Protein AF-A0A7C7KWJ0-F1 (afdb_monomer)

Foldseek 3Di:
DPLPDDPDPDPVVVVVVVVVVVVVVVVVVVVLVPDDLVVNVVVVLVVLLVLVVLVVCQVPQFDPDPPCRPDDGPSVSCCVVSVVVVVVVVVVVVVVVVVVLLVVLVVCCVVVPPPNVVSVVVVVLVVQLVVLVVCCVPPQCVVHDDDPPPDGGPSVVSNCCSVVVPVVVVVVVVVVVVVVVVVVVLCVVLVPPDPVSVVVVVLVVLLVLLVDVNLQVVQVVPDCPDPCVCVRSVNVNVCCCVPVVVVVVVVVVVVVVVVVVVVVVCVSSVVPPPPVSVPPD

Solvent-accessible surface area (backbone atoms only — not comparable to full-atom values): 15762 Å² total; per-residue (Å²): 131,80,69,93,77,60,86,69,87,49,65,68,58,53,53,49,53,50,52,50,52,50,51,52,49,52,53,52,51,53,54,49,67,74,40,56,72,69,57,39,48,52,52,52,47,50,50,47,36,57,62,60,47,49,60,58,47,48,70,72,45,73,43,94,50,87,90,44,83,87,75,64,35,82,53,54,84,51,47,59,66,53,49,52,52,48,51,53,53,48,55,53,49,53,51,52,52,52,51,51,51,49,51,55,33,50,50,28,47,78,66,64,38,93,67,24,67,59,35,50,52,50,53,51,54,49,52,52,51,50,52,36,50,51,37,33,72,79,43,32,53,61,100,34,71,88,55,59,93,95,52,76,33,63,29,51,49,51,39,46,44,51,46,56,62,41,52,47,45,52,51,49,50,54,53,49,51,51,50,51,51,50,50,53,52,47,50,68,73,43,56,79,80,48,71,69,41,47,54,52,51,51,53,50,51,40,38,56,34,32,77,34,74,67,32,48,62,74,34,57,88,55,53,88,86,43,94,65,35,66,73,26,37,44,50,41,21,48,49,45,47,64,64,61,42,41,59,53,51,52,50,51,50,49,50,51,51,53,50,50,49,52,52,49,50,34,56,46,70,54,68,62,75,63,77,72,81,76,71,82,122

Sequence (281 aa):
MGSLFAPVESVTLNLTLMGIAVLVSIILLSIVHNMPPRGRMGIIVAATFIAGLYYPLEFFIPDKTILTPFRDRFLSPWRNPIGDAFAVMAAFTIGLGIMNLCFVHARNIARRREGWGNSIAFFISMALMFVVGIVNHYAPNLFSGEPPEGRMALFPVAFKVLFEGTYTALNATVFSLLAFFITSAAYRAFRVRTLEASLMMMAALIVMLGQVPVGMWLTHWIPGNSFWQFLRVEVLSEWLLANVNMPAQRGILFGVWVGALAMALRIWLSLERSGYFGRQF

Radius of gyration: 28.48 Å; Cα contacts (8 Å, |Δi|>4): 141; chains: 1; bounding box: 62×61×73 Å

pLDDT: mean 85.53, std 11.95, range [39.81, 97.19]

Mean predicted aligned error: 10.36 Å

Secondary structure (DSSP, 8-state):
---TTPPP--HHHHHHHHHHHHHHHHHHHHHHHHS-HHHHHHHHHHHHHHHHHHHHHHHH---S-TT-TTT--TTGGGHHHHHHHHHHHHHHHHHHHHHHHHHHHHHHHHTT-TTHHHHHHHHHHHHHHHHHHHHHHH-TTSSS-SPPTT---HHHHHHHIIIIIIIIHHHHHHHHHHHHHHHHHHHHHS-S-SHHHHHHHHHHHHHHHHTSHHHHHHHTTS-TTSGGGGGSHHHHHHHIIIIIIHHHHHHHHHHHHHHHHHHHHHHHTT-S--TTTTS--

Structure (mmCIF, N/CA/C/O backbone):
data_AF-A0A7C7KWJ0-F1
#
_entry.id   AF-A0A7C7KWJ0-F1
#
loop_
_atom_site.group_PDB
_atom_site.id
_atom_site.type_symbol
_atom_site.label_atom_id
_atom_site.label_alt_id
_atom_site.label_comp_id
_atom_site.label_asym_id
_atom_site.label_entity_id
_atom_site.label_seq_id
_atom_site.pdbx_PDB_ins_code
_atom_site.Cartn_x
_atom_site.Cartn_y
_atom_site.Cartn_z
_atom_site.occupancy
_atom_site.B_iso_or_equiv
_atom_site.auth_seq_id
_atom_site.auth_comp_id
_atom_site.auth_asym_id
_atom_site.auth_atom_id
_atom_site.pdbx_PDB_model_num
ATOM 1 N N . MET A 1 1 ? 23.056 0.502 30.383 1.00 45.06 1 MET A N 1
ATOM 2 C CA . MET A 1 1 ? 21.623 0.473 30.747 1.00 45.06 1 MET A CA 1
ATOM 3 C C . MET A 1 1 ? 21.058 -0.831 30.221 1.00 45.06 1 MET A C 1
ATOM 5 O O . MET A 1 1 ? 21.148 -1.051 29.022 1.00 45.06 1 MET A O 1
ATOM 9 N N . GLY A 1 2 ? 20.609 -1.731 31.101 1.00 48.28 2 GLY A N 1
ATOM 10 C CA . GLY A 1 2 ? 20.008 -2.999 30.675 1.00 48.28 2 GLY A CA 1
ATOM 11 C C . GLY A 1 2 ? 18.779 -2.733 29.809 1.00 48.28 2 GLY A C 1
ATOM 12 O O . GLY A 1 2 ? 18.038 -1.787 30.077 1.00 48.28 2 GLY A O 1
ATOM 13 N N . SER A 1 3 ? 18.589 -3.517 28.749 1.00 52.72 3 SER A N 1
ATOM 14 C CA . SER A 1 3 ? 17.389 -3.433 27.922 1.00 52.72 3 SER A CA 1
ATOM 15 C C . SER A 1 3 ? 16.172 -3.703 28.806 1.00 52.72 3 SER A C 1
ATOM 17 O O . SER A 1 3 ? 15.966 -4.834 29.241 1.00 52.72 3 SER A O 1
ATOM 19 N N . LEU A 1 4 ? 15.367 -2.670 29.064 1.00 55.09 4 LEU A N 1
ATOM 20 C CA . LEU A 1 4 ? 14.117 -2.737 29.838 1.00 55.09 4 LEU A CA 1
ATOM 21 C C . LEU A 1 4 ? 13.107 -3.770 29.289 1.00 55.09 4 LEU A C 1
ATOM 23 O O . LEU A 1 4 ? 12.155 -4.108 29.980 1.00 55.09 4 LEU A O 1
ATOM 27 N N . PHE A 1 5 ? 13.348 -4.297 28.083 1.00 58.28 5 PHE A N 1
ATOM 28 C CA . PHE A 1 5 ? 12.547 -5.314 27.398 1.00 58.28 5 PHE A CA 1
ATOM 29 C C . PHE A 1 5 ? 13.407 -6.477 26.879 1.00 58.28 5 PHE A C 1
ATOM 31 O O . PHE A 1 5 ? 13.272 -6.891 25.729 1.00 58.28 5 PHE A O 1
ATOM 38 N N . ALA A 1 6 ? 14.342 -6.985 27.686 1.00 61.78 6 ALA A N 1
ATOM 39 C CA . ALA A 1 6 ? 14.932 -8.287 27.374 1.00 61.78 6 ALA A CA 1
ATOM 40 C C . ALA A 1 6 ? 13.823 -9.359 27.431 1.00 61.78 6 ALA A C 1
ATOM 42 O O . ALA A 1 6 ? 13.031 -9.330 28.379 1.00 61.78 6 ALA A O 1
ATOM 43 N N . PRO A 1 7 ? 13.741 -10.288 26.458 1.00 61.56 7 PRO A N 1
ATOM 44 C CA . PRO A 1 7 ? 12.810 -11.405 26.542 1.00 61.56 7 PRO A CA 1
ATOM 45 C C . PRO A 1 7 ? 13.105 -12.181 27.824 1.00 61.56 7 PRO A C 1
ATOM 47 O O . PRO A 1 7 ? 14.210 -12.683 28.022 1.00 61.56 7 PRO A O 1
ATOM 50 N N . VAL A 1 8 ? 12.132 -12.221 28.730 1.00 68.12 8 VAL A N 1
ATOM 51 C CA . VAL A 1 8 ? 12.301 -12.908 30.006 1.00 68.12 8 VAL A CA 1
ATOM 52 C C . VAL A 1 8 ? 12.105 -14.398 29.756 1.00 68.12 8 VAL A C 1
ATOM 54 O O . VAL A 1 8 ? 11.041 -14.817 29.305 1.00 68.12 8 VAL A O 1
ATOM 57 N N . GLU A 1 9 ? 13.118 -15.211 30.050 1.00 74.94 9 GLU A N 1
ATOM 58 C CA . GLU A 1 9 ? 13.073 -16.663 29.815 1.00 74.94 9 GLU A CA 1
ATOM 59 C C . GLU A 1 9 ? 12.069 -17.395 30.725 1.00 74.94 9 GLU A C 1
ATOM 61 O O . GLU A 1 9 ? 11.631 -18.505 30.425 1.00 74.94 9 GLU A O 1
ATOM 66 N N . SER A 1 10 ? 11.644 -16.777 31.832 1.00 83.25 10 SER A N 1
ATOM 67 C CA . SER A 1 10 ? 10.671 -17.377 32.743 1.00 83.25 10 SER A CA 1
ATOM 68 C C . SER A 1 10 ? 9.244 -17.290 32.188 1.00 83.25 10 SER A C 1
ATOM 70 O O . SER A 1 10 ? 8.627 -16.221 32.175 1.00 83.25 10 SER A O 1
ATOM 72 N N . VAL A 1 11 ? 8.686 -18.446 31.817 1.00 83.75 11 VAL A N 1
ATOM 73 C CA . VAL A 1 11 ? 7.297 -18.605 31.340 1.00 83.75 11 VAL A CA 1
ATOM 74 C C . VAL A 1 11 ? 6.279 -18.013 32.320 1.00 83.75 11 VAL A C 1
ATOM 76 O O . VAL A 1 11 ? 5.321 -17.365 31.903 1.00 83.75 11 VAL A O 1
ATOM 79 N N . THR A 1 12 ? 6.500 -18.180 33.626 1.00 85.69 12 THR 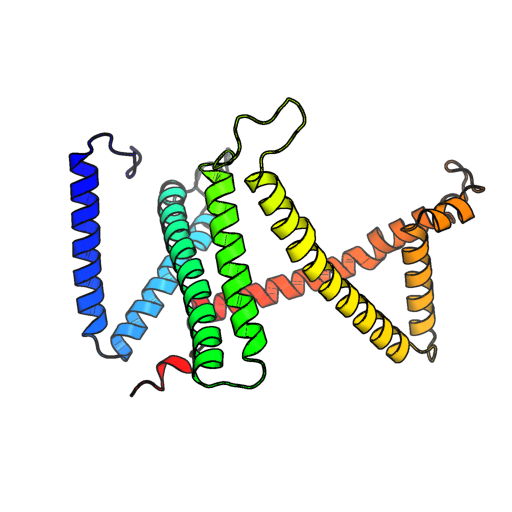A N 1
ATOM 80 C CA . THR A 1 12 ? 5.613 -17.656 34.674 1.00 85.69 12 THR A CA 1
ATOM 81 C C . THR A 1 12 ? 5.541 -16.133 34.664 1.00 85.69 12 THR A C 1
ATOM 83 O O . THR A 1 12 ? 4.443 -15.592 34.752 1.00 85.69 12 THR A O 1
ATOM 86 N N . LEU A 1 13 ? 6.672 -15.437 34.495 1.00 83.12 13 LEU A N 1
ATOM 87 C CA . LEU A 1 13 ? 6.685 -13.975 34.421 1.00 83.12 13 LEU A CA 1
ATOM 88 C C . LEU A 1 13 ? 6.024 -13.461 33.137 1.00 83.12 13 LEU A C 1
ATOM 90 O O . LEU A 1 13 ? 5.292 -12.481 33.180 1.00 83.12 13 LEU A O 1
ATOM 94 N N . ASN A 1 14 ? 6.217 -14.135 32.001 1.00 82.81 14 ASN A N 1
ATOM 95 C CA . ASN A 1 14 ? 5.539 -13.740 30.762 1.00 82.81 14 ASN A CA 1
ATOM 96 C C . ASN A 1 14 ? 4.018 -13.897 30.873 1.00 82.81 14 ASN A C 1
ATOM 98 O O . ASN A 1 14 ? 3.276 -13.001 30.473 1.00 82.81 14 ASN A O 1
ATOM 102 N N . LEU A 1 15 ? 3.543 -15.000 31.464 1.00 85.12 15 LEU A N 1
ATOM 103 C CA . LEU A 1 15 ? 2.113 -15.221 31.683 1.00 85.12 15 LEU A CA 1
ATOM 104 C C . LEU A 1 15 ? 1.515 -14.208 32.667 1.00 85.12 15 LEU A C 1
ATOM 106 O O . LEU A 1 15 ? 0.411 -13.717 32.429 1.00 85.12 15 LEU A O 1
ATOM 110 N N . THR A 1 16 ? 2.225 -13.850 33.742 1.00 87.56 16 THR A N 1
ATOM 111 C CA . THR A 1 16 ? 1.737 -12.829 34.682 1.00 87.56 16 THR A CA 1
ATOM 112 C C . THR A 1 16 ? 1.728 -11.440 34.053 1.00 87.56 16 THR A C 1
ATOM 114 O O . THR A 1 16 ? 0.730 -10.737 34.187 1.00 87.56 16 THR A O 1
ATOM 117 N N . LEU A 1 17 ? 2.769 -11.058 33.307 1.00 85.44 17 LEU A N 1
ATOM 118 C CA . LEU A 1 17 ? 2.813 -9.789 32.572 1.00 85.44 17 LEU A CA 1
ATOM 119 C C . LEU A 1 17 ? 1.694 -9.698 31.529 1.00 85.44 17 LEU A C 1
ATOM 121 O O . LEU A 1 17 ? 1.030 -8.667 31.433 1.00 85.44 17 LEU A O 1
ATOM 125 N N . MET A 1 18 ? 1.427 -10.784 30.799 1.00 83.69 18 MET A N 1
ATOM 126 C CA . MET A 1 18 ? 0.316 -10.860 29.851 1.00 83.69 18 MET A CA 1
ATOM 127 C C . MET A 1 18 ? -1.040 -10.733 30.561 1.00 83.69 18 MET A C 1
ATOM 129 O O . MET A 1 18 ? -1.890 -9.958 30.124 1.00 83.69 18 MET A O 1
ATOM 133 N N . GLY A 1 19 ? -1.235 -11.429 31.685 1.00 88.88 19 GLY A N 1
ATOM 134 C CA . GLY A 1 19 ? -2.451 -11.322 32.496 1.00 88.88 19 GLY A CA 1
ATOM 135 C C . GLY A 1 19 ? -2.682 -9.906 33.034 1.00 88.88 19 GLY A C 1
ATOM 136 O O . GLY A 1 19 ? -3.788 -9.375 32.928 1.00 88.88 19 GLY A O 1
ATOM 137 N N . ILE A 1 20 ? -1.628 -9.258 33.539 1.00 90.00 20 ILE A N 1
ATOM 138 C CA . ILE A 1 20 ? -1.669 -7.862 33.993 1.00 90.00 20 ILE A CA 1
ATOM 139 C C . ILE A 1 20 ? -2.010 -6.933 32.825 1.00 90.00 20 ILE A C 1
ATOM 141 O O . ILE A 1 20 ? -2.887 -6.086 32.968 1.00 90.00 20 ILE A O 1
ATOM 145 N N . ALA A 1 21 ? -1.379 -7.102 31.660 1.00 85.06 21 ALA A N 1
ATOM 146 C CA . ALA A 1 21 ? -1.647 -6.274 30.485 1.00 85.06 21 ALA A CA 1
ATOM 147 C C . ALA A 1 21 ? -3.109 -6.378 30.021 1.00 85.06 21 ALA A C 1
ATOM 149 O O . ALA A 1 21 ? -3.728 -5.360 29.698 1.00 85.06 21 ALA A O 1
ATOM 150 N N . VAL A 1 22 ? -3.692 -7.581 30.037 1.00 89.00 22 VAL A N 1
ATOM 151 C CA . VAL A 1 22 ? -5.111 -7.796 29.712 1.00 89.00 22 VAL A CA 1
ATOM 152 C C . VAL A 1 22 ? -6.018 -7.126 30.743 1.00 89.00 22 VAL A C 1
ATOM 154 O O . VAL A 1 22 ? -6.937 -6.406 30.359 1.00 89.00 22 VAL A O 1
ATOM 157 N N . LEU A 1 23 ? -5.745 -7.294 32.040 1.00 92.88 23 LEU A N 1
ATOM 158 C CA . LEU A 1 23 ? -6.522 -6.649 33.103 1.00 92.88 23 LEU A CA 1
ATOM 159 C C . LEU A 1 23 ? -6.473 -5.123 33.000 1.00 92.88 23 LEU A C 1
ATOM 161 O O . LEU A 1 23 ? -7.517 -4.473 33.023 1.00 92.88 23 LEU A O 1
ATOM 165 N N . VAL A 1 24 ? -5.278 -4.554 32.821 1.00 92.00 24 VAL A N 1
ATOM 166 C CA . VAL A 1 24 ? -5.091 -3.112 32.612 1.00 92.00 24 VAL A CA 1
ATOM 167 C C . VAL A 1 24 ? -5.868 -2.653 31.382 1.00 92.00 24 VAL A C 1
ATOM 169 O O . VAL A 1 24 ? -6.574 -1.652 31.457 1.00 92.00 24 VAL A O 1
ATOM 172 N N . SER A 1 25 ? -5.813 -3.405 30.280 1.00 86.56 25 SER A N 1
ATOM 173 C CA . SER A 1 25 ? -6.550 -3.077 29.055 1.00 86.56 25 SER A CA 1
ATOM 174 C C . SER A 1 25 ? -8.065 -3.086 29.270 1.00 86.56 25 SER A C 1
ATOM 176 O O . SER A 1 25 ? -8.740 -2.158 28.834 1.00 86.56 25 SER A O 1
ATOM 178 N N . ILE A 1 26 ? -8.612 -4.079 29.979 1.00 90.62 26 ILE A N 1
ATOM 179 C CA . ILE A 1 26 ? -10.048 -4.160 30.295 1.00 90.62 26 ILE A CA 1
ATOM 180 C C . ILE A 1 26 ? -10.477 -2.982 31.172 1.00 90.62 26 ILE A C 1
ATOM 182 O O . ILE A 1 26 ? -11.489 -2.344 30.886 1.00 90.62 26 ILE A O 1
ATOM 186 N N . ILE A 1 27 ? -9.702 -2.664 32.212 1.00 92.38 27 ILE A N 1
ATOM 187 C CA . ILE A 1 27 ? -9.988 -1.538 33.109 1.00 92.38 27 ILE A CA 1
ATOM 188 C C . ILE A 1 27 ? -9.967 -0.225 32.324 1.00 92.38 27 ILE A C 1
ATOM 190 O O . ILE A 1 27 ? -10.906 0.564 32.413 1.00 92.38 27 ILE A O 1
ATOM 194 N N . LEU A 1 28 ? -8.934 -0.009 31.509 1.00 87.88 28 LEU A N 1
ATOM 195 C CA . LEU A 1 28 ? -8.773 1.204 30.712 1.00 87.88 28 LEU A CA 1
ATOM 196 C C . LEU A 1 28 ? -9.917 1.343 29.695 1.00 87.88 28 LEU A C 1
ATOM 198 O O . LEU A 1 28 ? -10.532 2.405 29.608 1.00 87.88 28 LEU A O 1
ATOM 202 N N . LEU A 1 29 ? -10.282 0.262 28.998 1.00 87.44 29 LEU A N 1
ATOM 203 C CA . LEU A 1 29 ? -11.428 0.246 28.085 1.00 87.44 29 LEU A CA 1
ATOM 204 C C . LEU A 1 29 ? -12.753 0.497 28.808 1.00 87.44 29 LEU A C 1
ATOM 206 O O . LEU A 1 29 ? -13.576 1.255 28.300 1.00 87.44 29 LEU A O 1
ATOM 210 N N . SER A 1 30 ? -12.959 -0.078 29.994 1.00 89.75 30 SER A N 1
ATOM 211 C CA . SER A 1 30 ? -14.163 0.160 30.794 1.00 89.75 30 SER A CA 1
ATOM 212 C C . SER A 1 30 ? -14.268 1.621 31.230 1.00 89.75 30 SER A C 1
ATOM 214 O O . SER A 1 30 ? -15.347 2.207 31.158 1.00 89.75 30 SER A O 1
ATOM 216 N N . ILE A 1 31 ? -13.154 2.226 31.650 1.00 89.19 31 ILE A N 1
ATOM 217 C CA . ILE A 1 31 ? -13.092 3.644 32.013 1.00 89.19 31 ILE A CA 1
ATOM 218 C C . ILE A 1 31 ? -13.435 4.507 30.794 1.00 89.19 31 ILE A C 1
ATOM 220 O O . ILE A 1 31 ? -14.308 5.368 30.875 1.00 89.19 31 ILE A O 1
ATOM 224 N N . VAL A 1 32 ? -12.801 4.245 29.649 1.00 86.50 32 VAL A N 1
ATOM 225 C CA . VAL A 1 32 ? -13.011 5.010 28.410 1.00 86.50 32 VAL A CA 1
ATOM 226 C C . VAL A 1 32 ? -14.430 4.834 27.856 1.00 86.50 32 VAL A C 1
ATOM 228 O O . VAL A 1 32 ? -14.986 5.779 27.294 1.00 86.50 32 VAL A O 1
ATOM 231 N N . HIS A 1 33 ? -15.038 3.656 28.014 1.00 87.19 33 HIS A N 1
ATOM 232 C CA . HIS A 1 33 ? -16.412 3.392 27.582 1.00 87.19 33 HIS A CA 1
ATOM 233 C C . HIS A 1 33 ? -17.442 4.158 28.419 1.00 87.19 33 HIS A C 1
ATOM 235 O O . HIS A 1 33 ? -18.409 4.676 27.867 1.00 87.19 33 HIS A O 1
ATOM 241 N N . ASN A 1 34 ? -17.200 4.284 29.726 1.00 90.44 34 ASN A N 1
ATOM 242 C CA . ASN A 1 34 ? -18.088 4.991 30.650 1.00 90.44 34 ASN A CA 1
ATOM 243 C C . ASN A 1 34 ? -17.931 6.523 30.603 1.00 90.44 34 ASN A C 1
ATOM 245 O O . ASN A 1 34 ? -18.698 7.246 31.239 1.00 90.44 34 ASN A O 1
ATOM 249 N N . MET A 1 35 ? -16.946 7.045 29.868 1.00 89.31 35 MET A N 1
ATOM 250 C CA . MET A 1 35 ? -16.716 8.484 29.752 1.00 89.31 35 MET A CA 1
ATOM 251 C C . MET A 1 35 ? -17.700 9.170 28.797 1.00 89.31 35 MET A C 1
ATOM 253 O O . MET A 1 35 ? -18.073 8.611 27.762 1.00 89.31 35 MET A O 1
ATOM 257 N N . PRO A 1 36 ? -18.054 10.444 29.065 1.00 89.12 36 PRO A N 1
ATOM 258 C CA . PRO A 1 36 ? -18.844 11.231 28.131 1.00 89.12 36 PRO A CA 1
ATOM 259 C C . PRO A 1 36 ? -18.100 11.390 26.789 1.00 89.12 36 PRO A C 1
ATOM 261 O O . PRO A 1 36 ? -16.865 11.472 26.775 1.00 89.12 36 PRO A O 1
ATOM 264 N N . PRO A 1 37 ? -18.816 11.521 25.653 1.00 81.94 37 PRO A N 1
ATOM 265 C CA . PRO A 1 37 ? -18.216 11.533 24.313 1.00 81.94 37 PRO A CA 1
ATOM 266 C C . PRO A 1 37 ? -17.076 12.545 24.132 1.00 81.94 37 PRO A C 1
ATOM 268 O O . PRO A 1 37 ? -16.085 12.252 23.465 1.00 81.94 37 PRO A O 1
ATOM 271 N N . ARG A 1 38 ? -17.186 13.719 24.771 1.00 83.25 38 ARG A N 1
ATOM 272 C CA . ARG A 1 38 ? -16.151 14.767 24.751 1.00 83.25 38 ARG A CA 1
ATOM 273 C C . ARG A 1 38 ? -14.862 14.336 25.459 1.00 83.25 38 ARG A C 1
ATOM 275 O O . ARG A 1 38 ? -13.779 14.611 24.955 1.00 83.25 38 ARG A O 1
ATOM 282 N N . GLY A 1 39 ? -14.978 13.643 26.594 1.00 85.38 39 GLY A N 1
ATOM 283 C CA . GLY A 1 39 ? -13.831 13.145 27.360 1.00 85.38 39 GLY A CA 1
ATOM 284 C C . GLY A 1 39 ? -13.098 12.032 26.618 1.00 85.38 39 GLY A C 1
ATOM 285 O O . GLY A 1 39 ? -11.884 12.105 26.437 1.00 85.38 39 GLY A O 1
ATOM 286 N N . ARG A 1 40 ? -13.850 11.064 26.076 1.00 84.06 40 ARG A N 1
ATOM 287 C CA . ARG A 1 40 ? -13.295 9.999 25.228 1.00 84.06 40 ARG A CA 1
ATOM 288 C C . ARG A 1 40 ? -12.535 10.566 24.029 1.00 84.06 40 ARG A C 1
ATOM 290 O O . ARG A 1 40 ? -11.439 10.106 23.728 1.00 84.06 40 ARG A O 1
ATOM 297 N N . MET A 1 41 ? -13.097 11.576 23.365 1.00 81.38 41 MET A N 1
ATOM 298 C CA . MET A 1 41 ? -12.440 12.240 22.240 1.00 81.38 41 MET A CA 1
ATOM 299 C C . MET A 1 41 ? -11.124 12.903 22.662 1.00 81.38 41 MET A C 1
ATOM 301 O O . MET A 1 41 ? -10.119 12.706 21.990 1.00 81.38 41 MET A O 1
ATOM 305 N N . GLY A 1 42 ? -11.102 13.628 23.784 1.00 86.25 42 GLY A N 1
ATOM 306 C CA . GLY A 1 42 ? -9.877 14.251 24.293 1.00 86.25 42 GLY A CA 1
ATOM 307 C C . GLY A 1 42 ? -8.758 13.238 24.551 1.00 86.25 42 GLY A C 1
ATOM 308 O O . GLY A 1 42 ? -7.619 13.473 24.155 1.00 86.25 42 GLY A O 1
ATOM 309 N N . ILE A 1 43 ? -9.093 12.084 25.137 1.00 87.12 43 ILE A N 1
ATOM 310 C CA . ILE A 1 43 ? -8.128 11.001 25.382 1.00 87.12 43 ILE A CA 1
ATOM 311 C C . ILE A 1 43 ? -7.601 10.423 24.072 1.00 87.12 43 ILE A C 1
ATOM 313 O O . ILE A 1 43 ? -6.393 10.252 23.941 1.00 87.12 43 ILE A O 1
ATOM 317 N N . ILE A 1 44 ? -8.477 10.150 23.099 1.00 85.31 44 ILE A N 1
ATOM 318 C CA . ILE A 1 44 ? -8.060 9.616 21.795 1.00 85.31 44 ILE A CA 1
ATOM 319 C C . ILE A 1 44 ? -7.098 10.591 21.116 1.00 85.31 44 ILE A C 1
ATOM 321 O O . ILE A 1 44 ? -6.020 10.173 20.711 1.00 85.31 44 ILE A O 1
ATOM 325 N N . VAL A 1 45 ? -7.447 11.880 21.056 1.00 87.31 45 VAL A N 1
ATOM 326 C CA . VAL A 1 45 ? -6.610 12.912 20.424 1.00 87.31 45 VAL A CA 1
ATOM 327 C C . VAL A 1 45 ? -5.259 13.041 21.123 1.00 87.31 45 VAL A C 1
ATOM 329 O O . VAL A 1 45 ? -4.226 13.081 20.458 1.00 87.31 45 VAL A O 1
ATOM 332 N N . ALA A 1 46 ? -5.245 13.072 22.458 1.00 88.94 46 ALA A N 1
ATOM 333 C CA . ALA A 1 46 ? -4.005 13.144 23.222 1.00 88.94 46 ALA A CA 1
ATOM 334 C C . ALA A 1 46 ? -3.131 11.901 22.994 1.00 88.94 46 ALA A C 1
ATOM 336 O O . ALA A 1 46 ? -1.934 12.031 22.743 1.00 88.94 46 ALA A O 1
ATOM 337 N N . ALA A 1 47 ? -3.727 10.707 23.017 1.00 87.19 47 ALA A N 1
ATOM 338 C CA . ALA A 1 47 ? -3.019 9.453 22.787 1.00 87.19 47 ALA A CA 1
ATOM 339 C C . ALA A 1 47 ? -2.432 9.381 21.370 1.00 87.19 47 ALA A C 1
ATOM 341 O O . ALA A 1 47 ? -1.250 9.074 21.220 1.00 87.19 47 ALA A O 1
ATOM 342 N N . THR A 1 48 ? -3.209 9.719 20.333 1.00 86.38 48 THR A N 1
ATOM 343 C CA . THR A 1 48 ? -2.721 9.745 18.945 1.00 86.38 48 THR A CA 1
ATOM 344 C C . THR A 1 48 ? -1.641 10.800 18.742 1.00 86.38 48 THR A C 1
ATOM 346 O O . THR A 1 48 ? -0.665 10.548 18.035 1.00 86.38 48 THR A O 1
ATOM 349 N N . PHE A 1 49 ? -1.780 11.962 19.386 1.00 89.88 49 PHE A N 1
ATOM 350 C CA . PHE A 1 49 ? -0.785 13.023 19.314 1.00 89.88 49 PHE A CA 1
ATOM 351 C C . PHE A 1 49 ? 0.551 12.570 19.914 1.00 89.88 49 PHE A C 1
ATOM 353 O O . PHE A 1 49 ? 1.570 12.610 19.228 1.00 89.88 49 PHE A O 1
ATOM 360 N N . ILE A 1 50 ? 0.534 12.066 21.153 1.00 89.69 50 ILE A N 1
ATOM 361 C CA . ILE A 1 50 ? 1.730 11.602 21.872 1.00 89.69 50 ILE A CA 1
ATOM 362 C C . ILE A 1 50 ? 2.387 10.421 21.148 1.00 89.69 50 ILE A C 1
ATOM 364 O O . ILE A 1 50 ? 3.603 10.422 20.966 1.00 89.69 50 ILE A O 1
ATOM 368 N N . ALA A 1 51 ? 1.601 9.441 20.691 1.00 86.25 51 ALA A N 1
ATOM 369 C CA . ALA A 1 51 ? 2.128 8.292 19.958 1.00 86.25 51 ALA A CA 1
ATOM 370 C C . ALA A 1 51 ? 2.813 8.715 18.648 1.00 86.25 51 ALA A C 1
ATOM 372 O O . ALA A 1 51 ? 3.915 8.258 18.349 1.00 86.25 51 ALA A O 1
ATOM 373 N N . GLY A 1 52 ? 2.196 9.625 17.887 1.00 86.31 52 GLY A N 1
ATOM 374 C CA . GLY A 1 52 ? 2.784 10.148 16.654 1.00 86.31 52 GLY A CA 1
ATOM 375 C C . GLY A 1 52 ? 3.991 11.062 16.882 1.00 86.31 52 GLY A C 1
ATOM 376 O O . GLY A 1 52 ? 4.852 11.135 16.013 1.00 86.31 52 GLY A O 1
ATOM 377 N N . LEU A 1 53 ? 4.101 11.710 18.049 1.00 90.06 53 LEU A N 1
ATOM 378 C CA . LEU A 1 53 ? 5.216 12.597 18.401 1.00 90.06 53 LEU A CA 1
ATOM 379 C C . LEU A 1 53 ? 6.544 11.843 18.574 1.00 90.06 53 LEU A C 1
ATOM 381 O O . LEU A 1 53 ? 7.607 12.429 18.369 1.00 90.06 53 LEU A O 1
ATOM 385 N N . TYR A 1 54 ? 6.496 10.547 18.897 1.00 89.00 54 TYR A N 1
ATOM 386 C CA . TYR A 1 54 ? 7.686 9.731 19.133 1.00 89.00 54 TYR A CA 1
ATOM 387 C C . TYR A 1 54 ? 8.665 9.732 17.948 1.00 89.00 54 TYR A C 1
ATOM 389 O O . TYR A 1 54 ? 9.831 10.076 18.130 1.00 89.00 54 TYR A O 1
ATOM 397 N N . TYR A 1 55 ? 8.207 9.403 16.734 1.00 85.69 55 TYR A N 1
ATOM 398 C CA . TYR A 1 55 ? 9.093 9.283 15.568 1.00 85.69 55 TYR A CA 1
ATOM 399 C C . TYR A 1 55 ? 9.722 10.613 15.126 1.00 85.69 55 TYR A C 1
ATOM 401 O O . TYR A 1 55 ? 10.925 10.626 14.869 1.00 85.69 55 TYR A O 1
ATOM 409 N N . PRO A 1 56 ? 8.993 11.747 15.064 1.00 87.00 56 PRO A N 1
ATOM 410 C CA . PRO A 1 56 ? 9.606 13.054 14.863 1.00 87.00 56 PRO A CA 1
ATOM 411 C C . PRO A 1 56 ? 10.652 13.386 15.929 1.00 87.00 56 PRO A C 1
ATOM 413 O O . PRO A 1 56 ? 11.729 13.861 15.583 1.00 87.00 56 PRO A O 1
ATOM 416 N N . LEU A 1 57 ? 10.384 13.119 17.213 1.00 88.19 57 LEU A N 1
ATOM 417 C CA . LEU A 1 57 ? 11.363 13.386 18.271 1.00 88.19 57 LEU A CA 1
ATOM 418 C C . LEU A 1 57 ? 12.596 12.484 18.149 1.00 88.19 57 LEU A C 1
ATOM 420 O O . LEU A 1 57 ? 13.714 12.976 18.271 1.00 88.19 57 LEU A O 1
ATOM 424 N N . GLU A 1 58 ? 12.422 11.193 17.853 1.00 84.12 58 GLU A N 1
ATOM 425 C CA . GLU A 1 58 ? 13.542 10.286 17.568 1.00 84.12 58 GLU A CA 1
ATOM 426 C C . GLU A 1 58 ? 14.323 10.762 16.333 1.00 84.12 58 GLU A C 1
ATOM 428 O O . GLU A 1 58 ? 15.550 10.647 16.278 1.00 84.12 58 GLU A O 1
ATOM 433 N N . PHE A 1 59 ? 13.632 11.335 15.343 1.00 82.19 59 PHE A N 1
ATOM 434 C CA . PHE A 1 59 ? 14.250 11.839 14.126 1.00 82.19 59 PHE A CA 1
ATOM 435 C C . PHE A 1 59 ? 15.076 13.117 14.354 1.00 82.19 59 PHE A C 1
ATOM 437 O O . PHE A 1 59 ? 16.203 13.202 13.861 1.00 82.19 59 PHE A O 1
ATOM 444 N N . PHE A 1 60 ? 14.526 14.090 15.085 1.00 83.12 60 PHE A N 1
ATOM 445 C CA . PHE A 1 60 ? 15.079 15.442 15.223 1.00 83.12 60 PHE A CA 1
ATOM 446 C C . PHE A 1 60 ? 15.955 15.666 16.460 1.00 83.12 60 PHE A C 1
ATOM 448 O O . PHE A 1 60 ? 16.654 16.675 16.495 1.00 83.12 60 PHE A O 1
ATOM 455 N N . ILE A 1 61 ? 15.945 14.776 17.460 1.00 82.31 61 ILE A N 1
ATOM 456 C CA . ILE A 1 61 ? 16.807 14.886 18.649 1.00 82.31 61 ILE A CA 1
ATOM 457 C C . ILE A 1 61 ? 18.063 14.015 18.450 1.00 82.31 61 ILE A C 1
ATOM 459 O O . ILE A 1 61 ? 18.010 12.803 18.686 1.00 82.31 61 ILE A O 1
ATOM 463 N N . PRO A 1 62 ? 19.200 14.593 18.006 1.00 68.69 62 PRO A N 1
ATOM 464 C CA . PRO A 1 62 ? 20.473 13.884 17.942 1.00 68.69 62 PRO A CA 1
ATOM 465 C C . PRO A 1 62 ? 21.047 13.668 19.346 1.00 68.69 62 PRO A C 1
ATOM 467 O O . PRO A 1 62 ? 20.818 14.467 20.255 1.00 68.69 62 PRO A O 1
ATOM 470 N N . ASP A 1 63 ? 21.836 12.609 19.513 1.00 66.25 63 ASP A N 1
ATOM 471 C CA . ASP A 1 63 ? 22.685 12.456 20.695 1.00 66.25 63 ASP A CA 1
ATOM 472 C C . ASP A 1 63 ? 24.053 13.120 20.471 1.00 66.25 63 ASP A C 1
ATOM 474 O O . ASP A 1 63 ? 24.440 13.440 19.344 1.00 66.25 63 ASP A O 1
ATOM 478 N N . LYS A 1 64 ? 24.796 13.347 21.553 1.00 60.31 64 LYS A N 1
ATOM 479 C CA . LYS A 1 64 ? 26.005 14.190 21.584 1.00 60.31 64 LYS A CA 1
ATOM 480 C C . LYS A 1 64 ? 27.232 13.598 20.871 1.00 60.31 64 LYS A C 1
ATOM 482 O O . LYS A 1 64 ? 28.289 14.230 20.860 1.00 60.31 64 LYS A O 1
ATOM 487 N N . THR A 1 65 ? 27.135 12.409 20.282 1.00 56.22 65 THR A N 1
ATOM 488 C CA . THR A 1 65 ? 28.296 11.684 19.751 1.00 56.22 65 THR A CA 1
ATOM 489 C C . THR A 1 65 ? 28.467 11.932 18.252 1.00 56.22 65 THR A C 1
ATOM 491 O O . THR A 1 65 ? 27.852 11.282 17.412 1.00 56.22 65 THR A O 1
ATOM 494 N N . ILE A 1 66 ? 29.362 12.862 17.911 1.00 58.19 66 ILE A N 1
ATOM 495 C CA . ILE A 1 66 ? 29.689 13.299 16.536 1.00 58.19 66 ILE A CA 1
ATOM 496 C C . ILE A 1 66 ? 30.173 12.138 15.633 1.00 58.19 66 ILE A C 1
ATOM 498 O O . ILE A 1 66 ? 30.116 12.228 14.410 1.00 58.19 66 ILE A O 1
ATOM 502 N N . LEU A 1 67 ? 30.614 11.022 16.223 1.00 60.91 67 LEU A N 1
ATOM 503 C CA . LEU A 1 67 ? 31.223 9.889 15.517 1.00 60.91 67 LEU A CA 1
ATOM 504 C C . LEU A 1 67 ? 30.210 8.833 15.023 1.00 60.91 67 LEU A C 1
ATOM 506 O O . LEU A 1 67 ? 30.561 8.020 14.170 1.00 60.91 67 LEU A O 1
ATOM 510 N N . THR A 1 68 ? 28.960 8.842 15.507 1.00 60.25 68 THR A N 1
ATOM 511 C CA . THR A 1 68 ? 27.899 7.892 15.099 1.00 60.25 68 THR A CA 1
ATOM 512 C C . THR A 1 68 ? 26.508 8.553 15.007 1.00 60.25 68 THR A C 1
ATOM 514 O O . THR A 1 68 ? 25.559 8.095 15.649 1.00 60.25 68 THR A O 1
ATOM 517 N N . PRO A 1 69 ? 26.316 9.585 14.158 1.00 55.31 69 PRO A N 1
ATOM 518 C CA . PRO A 1 69 ? 25.095 10.412 14.123 1.00 55.31 69 PRO A CA 1
ATOM 519 C C . PRO A 1 69 ? 23.770 9.660 13.864 1.00 55.31 69 PRO A C 1
ATOM 521 O O . PRO A 1 69 ? 22.686 10.207 14.074 1.00 55.31 69 PRO A O 1
ATOM 524 N N . PHE A 1 70 ? 23.820 8.399 13.426 1.00 58.34 70 PHE A N 1
ATOM 525 C CA . PHE A 1 70 ? 22.637 7.573 13.155 1.00 58.34 70 PHE A CA 1
ATOM 526 C C . PHE A 1 70 ? 22.474 6.362 14.079 1.00 58.34 70 PHE A C 1
ATOM 528 O O . PHE A 1 70 ? 21.474 5.661 13.954 1.00 58.34 70 PHE A O 1
ATOM 535 N N . ARG A 1 71 ? 23.433 6.083 14.971 1.00 54.84 71 ARG A N 1
ATOM 536 C CA . ARG A 1 71 ? 23.478 4.796 15.680 1.00 54.84 71 ARG A CA 1
ATOM 537 C C . ARG A 1 71 ? 22.917 4.864 17.098 1.00 54.84 71 ARG A C 1
ATOM 539 O O . ARG A 1 71 ? 22.145 3.986 17.466 1.00 54.84 71 ARG A O 1
ATOM 546 N N . ASP A 1 72 ? 23.219 5.932 17.831 1.00 60.91 72 ASP A N 1
ATOM 547 C CA . ASP A 1 72 ? 22.878 6.052 19.250 1.00 60.91 72 ASP A CA 1
ATOM 548 C C . ASP A 1 72 ? 22.100 7.351 19.470 1.00 60.91 72 ASP A C 1
ATOM 550 O O . ASP A 1 72 ? 22.691 8.390 19.715 1.00 60.91 72 ASP A O 1
ATOM 554 N N . ARG A 1 73 ? 20.773 7.327 19.286 1.00 70.12 73 ARG A N 1
ATOM 555 C CA . ARG A 1 73 ? 19.888 8.470 19.594 1.00 70.12 73 ARG A CA 1
ATOM 556 C C . ARG A 1 73 ? 19.249 8.274 20.963 1.00 70.12 73 ARG A C 1
ATOM 558 O O . ARG A 1 73 ? 18.903 7.143 21.298 1.00 70.12 73 ARG A O 1
ATOM 565 N N . PHE A 1 74 ? 18.978 9.357 21.696 1.00 76.44 74 PHE A N 1
ATOM 566 C CA . PHE A 1 74 ? 18.384 9.308 23.044 1.00 76.44 74 PHE A CA 1
ATOM 567 C C . PHE A 1 74 ? 17.111 8.441 23.131 1.00 76.44 74 PHE A C 1
ATOM 569 O O . PHE A 1 74 ? 16.914 7.703 24.094 1.00 76.44 74 PHE A O 1
ATOM 576 N N . LEU A 1 75 ? 16.259 8.488 22.100 1.00 80.00 75 LEU A N 1
ATOM 577 C CA . LEU A 1 75 ? 15.008 7.722 22.029 1.00 80.00 75 LEU A CA 1
ATOM 578 C C . LEU A 1 75 ? 15.146 6.346 21.355 1.00 80.00 75 LEU A C 1
ATOM 580 O O . LEU A 1 75 ? 14.204 5.554 21.414 1.00 80.00 75 LEU A O 1
ATOM 584 N N . SER A 1 76 ? 16.307 6.029 20.771 1.00 80.12 76 SER A N 1
ATOM 585 C CA . SER A 1 76 ? 16.556 4.775 20.046 1.00 80.12 76 SER A CA 1
ATOM 586 C C . SER A 1 76 ? 16.345 3.501 20.880 1.00 80.12 76 SER A C 1
ATOM 588 O O . SER A 1 76 ? 15.922 2.507 20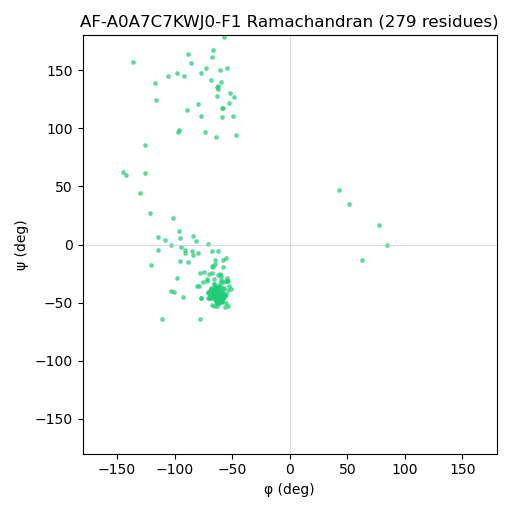.286 1.00 80.12 76 SER A O 1
ATOM 590 N N . PRO A 1 77 ? 16.591 3.460 22.210 1.00 83.12 77 PRO A N 1
ATOM 591 C CA . PRO A 1 77 ? 16.297 2.267 23.011 1.00 83.12 77 PRO A CA 1
ATOM 592 C C . PRO A 1 77 ? 14.814 1.867 23.008 1.00 83.12 77 PRO A C 1
ATOM 594 O O . PRO A 1 77 ? 14.495 0.695 23.189 1.00 83.12 77 PRO A O 1
ATOM 597 N N . TRP A 1 78 ? 13.908 2.822 22.775 1.00 82.75 78 TRP A N 1
ATOM 598 C CA . TRP A 1 78 ? 12.458 2.602 22.761 1.00 82.75 78 TRP A CA 1
ATOM 599 C C . TRP A 1 78 ? 11.907 2.260 21.373 1.00 82.75 78 TRP A C 1
ATOM 601 O O . TRP A 1 78 ? 10.730 1.921 21.260 1.00 82.75 78 TRP A O 1
ATOM 611 N N . ARG A 1 79 ? 12.749 2.290 20.329 1.00 83.44 79 ARG A N 1
ATOM 612 C CA . ARG A 1 79 ? 12.306 2.100 18.942 1.00 83.44 79 ARG A CA 1
ATOM 613 C C . ARG A 1 79 ? 11.737 0.708 18.715 1.00 83.44 79 ARG A C 1
ATOM 615 O O . ARG A 1 79 ? 10.688 0.589 18.092 1.00 83.44 79 ARG A O 1
ATOM 622 N N . ASN A 1 80 ? 12.407 -0.327 19.223 1.00 84.81 80 ASN A N 1
ATOM 623 C CA . ASN A 1 80 ? 11.965 -1.709 19.020 1.00 84.81 80 ASN A CA 1
ATOM 624 C C . ASN A 1 80 ? 10.636 -1.990 19.750 1.00 84.81 80 ASN A C 1
ATOM 626 O O . ASN A 1 80 ? 9.691 -2.360 19.066 1.00 84.81 80 ASN A O 1
ATOM 630 N N . PRO A 1 81 ? 10.477 -1.702 21.063 1.00 85.06 81 PRO A N 1
ATOM 631 C CA . PRO A 1 81 ? 9.197 -1.910 21.750 1.00 85.06 81 PRO A CA 1
ATOM 632 C C . PRO A 1 81 ? 8.026 -1.140 21.126 1.00 85.06 81 PRO A C 1
ATOM 634 O O . PRO A 1 81 ? 6.917 -1.660 21.014 1.00 85.06 81 PRO A O 1
ATOM 637 N N . ILE A 1 82 ? 8.263 0.109 20.714 1.00 86.19 82 ILE A N 1
ATOM 638 C CA . ILE A 1 82 ? 7.240 0.931 20.062 1.00 86.19 82 ILE A CA 1
ATOM 639 C C . ILE A 1 82 ? 6.916 0.372 18.673 1.00 86.19 82 ILE A C 1
ATOM 641 O O . ILE A 1 82 ? 5.743 0.252 18.326 1.00 86.19 82 ILE A O 1
ATOM 645 N N . GLY A 1 83 ? 7.930 -0.024 17.902 1.00 87.44 83 GLY A N 1
ATOM 646 C CA . GLY A 1 83 ? 7.767 -0.689 16.610 1.00 87.44 83 GLY A CA 1
ATOM 647 C C . GLY A 1 83 ? 6.972 -1.993 16.708 1.00 87.44 83 GLY A C 1
ATOM 648 O O . GLY A 1 83 ? 6.064 -2.207 15.908 1.00 87.44 83 GLY A O 1
ATOM 649 N N . ASP A 1 84 ? 7.236 -2.811 17.726 1.00 86.88 84 ASP A N 1
ATOM 650 C CA . ASP A 1 84 ? 6.495 -4.046 17.991 1.00 86.88 84 ASP A CA 1
ATOM 651 C C . ASP A 1 84 ? 5.026 -3.744 18.324 1.00 86.88 84 ASP A C 1
ATOM 653 O O . ASP A 1 84 ? 4.117 -4.368 17.773 1.00 86.88 84 ASP A O 1
ATOM 657 N N . ALA A 1 85 ? 4.762 -2.723 19.150 1.00 86.75 85 ALA A N 1
ATOM 658 C CA . ALA A 1 85 ? 3.400 -2.266 19.425 1.00 86.75 85 ALA A CA 1
ATOM 659 C C . ALA A 1 85 ? 2.687 -1.779 18.149 1.00 86.75 85 ALA A C 1
ATOM 661 O O . ALA A 1 85 ? 1.522 -2.119 17.924 1.00 86.75 85 ALA A O 1
ATOM 662 N N . PHE A 1 86 ? 3.379 -1.037 17.277 1.00 87.81 86 PHE A N 1
ATOM 663 C CA . PHE A 1 86 ? 2.851 -0.643 15.968 1.00 87.81 86 PHE A CA 1
ATOM 664 C C . PHE A 1 86 ? 2.548 -1.846 15.076 1.00 87.81 86 PHE A C 1
ATOM 666 O O . PHE A 1 86 ? 1.493 -1.864 14.444 1.00 87.81 86 PHE A O 1
ATOM 673 N N . ALA A 1 87 ? 3.411 -2.862 15.045 1.00 88.88 87 ALA A N 1
ATOM 674 C CA . ALA A 1 87 ? 3.183 -4.082 14.276 1.00 88.88 87 ALA A CA 1
ATOM 675 C C . ALA A 1 87 ? 1.931 -4.833 14.760 1.00 88.88 87 ALA A C 1
ATOM 677 O O . ALA A 1 87 ? 1.106 -5.254 13.947 1.00 88.88 87 ALA A O 1
ATOM 678 N N . VAL A 1 88 ? 1.734 -4.925 16.080 1.00 89.31 88 VAL A N 1
ATOM 679 C CA . VAL A 1 88 ? 0.521 -5.506 16.676 1.00 89.31 88 VAL A CA 1
ATOM 680 C C . VAL A 1 88 ? -0.720 -4.698 16.283 1.00 89.31 88 VAL A C 1
ATOM 682 O O . VAL A 1 88 ? -1.697 -5.268 15.794 1.00 89.31 88 VAL A O 1
ATOM 685 N N . MET A 1 89 ? -0.689 -3.367 16.418 1.00 88.94 89 MET A N 1
ATOM 686 C CA . MET A 1 89 ? -1.796 -2.498 15.989 1.00 88.94 89 MET A CA 1
ATOM 687 C C . MET A 1 89 ? -2.093 -2.630 14.487 1.00 88.94 89 MET A C 1
ATOM 689 O O . MET A 1 89 ? -3.260 -2.673 14.087 1.00 88.94 89 MET A O 1
ATOM 693 N N . ALA A 1 90 ? -1.060 -2.732 13.648 1.00 89.69 90 ALA A N 1
ATOM 694 C CA . ALA A 1 90 ? -1.197 -2.928 12.209 1.00 89.69 90 ALA A CA 1
ATOM 695 C C . ALA A 1 90 ? -1.869 -4.271 11.886 1.00 89.69 90 ALA A C 1
ATOM 697 O O . ALA A 1 90 ? -2.782 -4.308 11.060 1.00 89.69 90 ALA A O 1
ATOM 698 N N . ALA A 1 91 ? -1.504 -5.350 12.585 1.00 90.19 91 ALA A N 1
ATOM 699 C CA . ALA A 1 91 ? -2.147 -6.654 12.432 1.00 90.19 91 ALA A CA 1
ATOM 700 C C . ALA A 1 91 ? -3.653 -6.598 12.763 1.00 90.19 91 ALA A C 1
ATOM 702 O O . ALA A 1 91 ? -4.478 -7.070 11.976 1.00 90.19 91 ALA A O 1
ATOM 703 N N . PHE A 1 92 ? -4.037 -5.945 13.868 1.00 91.69 92 PHE A N 1
ATOM 704 C CA . PHE A 1 92 ? -5.453 -5.726 14.200 1.00 91.69 92 PHE A CA 1
ATOM 705 C C . PHE A 1 92 ? -6.172 -4.856 13.162 1.00 91.69 92 PHE A C 1
ATOM 707 O O . PHE A 1 92 ? -7.321 -5.128 12.810 1.00 91.69 92 PHE A O 1
ATOM 714 N N . THR A 1 93 ? -5.494 -3.835 12.635 1.00 91.00 93 THR A N 1
ATOM 715 C CA . THR A 1 93 ? -6.045 -2.937 11.608 1.00 91.00 93 THR A CA 1
ATOM 716 C C . THR A 1 93 ? -6.345 -3.686 10.311 1.00 91.00 93 THR A C 1
ATOM 718 O O . THR A 1 93 ? -7.414 -3.500 9.729 1.00 91.00 93 THR A O 1
ATOM 721 N N . ILE A 1 94 ? -5.453 -4.585 9.885 1.00 91.94 94 ILE A N 1
ATOM 722 C CA . ILE A 1 94 ? -5.694 -5.470 8.737 1.00 91.94 94 ILE A CA 1
ATOM 723 C C . ILE A 1 94 ? -6.937 -6.332 8.989 1.00 91.94 94 ILE A C 1
ATOM 725 O O . ILE A 1 94 ? -7.817 -6.407 8.130 1.00 91.94 94 ILE A O 1
ATOM 729 N N . GLY A 1 95 ? -7.062 -6.915 10.186 1.00 92.81 95 GLY A N 1
ATOM 730 C CA . GLY A 1 95 ? -8.242 -7.687 10.580 1.00 92.81 95 GLY A CA 1
ATOM 731 C C . GLY A 1 95 ? -9.544 -6.880 10.508 1.00 92.81 95 GLY A C 1
ATOM 732 O O . GLY A 1 95 ? -10.532 -7.353 9.946 1.00 92.81 95 GLY A O 1
ATOM 733 N N . LEU A 1 96 ? -9.545 -5.638 11.004 1.00 92.94 96 LEU A N 1
ATOM 734 C CA . LEU A 1 96 ? -10.681 -4.714 10.889 1.00 92.94 96 LEU A CA 1
ATOM 735 C C . LEU A 1 96 ? -11.024 -4.389 9.432 1.00 92.94 96 LEU A C 1
ATOM 737 O O . LEU A 1 96 ? -12.204 -4.356 9.080 1.00 92.94 96 LEU A O 1
ATOM 741 N N . GLY A 1 97 ? -10.017 -4.210 8.575 1.00 93.81 97 GLY A N 1
ATOM 742 C CA . GLY A 1 97 ? -10.208 -4.023 7.137 1.00 93.81 97 GLY A CA 1
ATOM 743 C C . GLY A 1 97 ? -10.916 -5.213 6.485 1.00 93.81 97 GLY A C 1
ATOM 744 O O . GLY A 1 97 ? -11.918 -5.031 5.789 1.00 93.81 97 GLY A O 1
ATOM 745 N N . ILE A 1 98 ? -10.453 -6.433 6.773 1.00 94.88 98 ILE A N 1
ATOM 746 C CA . ILE A 1 98 ? -11.062 -7.674 6.271 1.00 94.88 98 ILE A CA 1
ATOM 747 C C . ILE A 1 98 ? -12.498 -7.820 6.788 1.00 94.88 98 ILE A C 1
ATOM 749 O O . ILE A 1 98 ? -13.409 -8.076 5.998 1.00 94.88 98 ILE A O 1
ATOM 753 N N . MET A 1 99 ? -12.731 -7.607 8.088 1.00 95.88 99 MET A N 1
ATOM 754 C CA . MET A 1 99 ? -14.070 -7.672 8.685 1.00 95.88 99 MET A CA 1
ATOM 755 C C . MET A 1 99 ? -15.029 -6.660 8.054 1.00 95.88 99 MET A C 1
ATOM 757 O O . MET A 1 99 ? -16.165 -7.005 7.732 1.00 95.88 99 MET A O 1
ATOM 761 N N . ASN A 1 100 ? -14.575 -5.426 7.828 1.00 95.00 100 ASN A N 1
ATOM 762 C CA . ASN A 1 100 ? -15.384 -4.395 7.189 1.00 95.00 100 ASN A CA 1
ATOM 763 C C . ASN A 1 100 ? -15.803 -4.803 5.767 1.00 95.00 100 ASN A C 1
ATOM 765 O O . ASN A 1 100 ? -16.983 -4.719 5.426 1.00 95.00 100 ASN A O 1
ATOM 769 N N . LEU A 1 101 ? -14.868 -5.313 4.957 1.00 95.19 101 LEU A N 1
ATOM 770 C CA . LEU A 1 101 ? -15.178 -5.832 3.619 1.00 95.19 101 LEU A CA 1
ATOM 771 C C . LEU A 1 101 ? -16.176 -6.993 3.684 1.00 95.19 101 LEU A C 1
ATOM 773 O O . LEU A 1 101 ? -17.169 -6.996 2.952 1.00 95.19 101 LEU A O 1
ATOM 777 N N . CYS A 1 102 ? -15.970 -7.934 4.609 1.00 96.50 102 CYS A N 1
ATOM 778 C CA . CYS A 1 102 ? -16.889 -9.047 4.826 1.00 96.50 102 CYS A CA 1
ATOM 779 C C . CYS A 1 102 ? -18.295 -8.553 5.180 1.00 96.50 102 CYS A C 1
ATOM 781 O O . CYS A 1 102 ? -19.263 -9.021 4.589 1.00 96.50 102 CYS A O 1
ATOM 783 N N . PHE A 1 103 ? -18.446 -7.576 6.078 1.00 95.88 103 PHE A N 1
ATOM 784 C CA . PHE A 1 103 ? -19.764 -7.038 6.428 1.00 95.88 103 PHE A CA 1
ATOM 785 C C . PHE A 1 103 ? -20.453 -6.336 5.261 1.00 95.88 103 PHE A C 1
ATOM 787 O O . PHE A 1 103 ? -21.660 -6.506 5.074 1.00 95.88 103 PHE A O 1
ATOM 794 N N . VAL A 1 104 ? -19.711 -5.572 4.459 1.00 94.38 104 VAL A N 1
ATOM 795 C CA . VAL A 1 104 ? -20.252 -4.904 3.268 1.00 94.38 104 VAL A CA 1
ATOM 796 C C . VAL A 1 104 ? -20.769 -5.939 2.266 1.00 94.38 104 VAL A C 1
ATOM 798 O O . VAL A 1 104 ? -21.927 -5.862 1.844 1.00 94.38 104 VAL A O 1
ATOM 801 N N . HIS A 1 105 ? -19.961 -6.950 1.940 1.00 95.69 105 HIS A N 1
ATOM 802 C CA . HIS A 1 105 ? -20.341 -8.003 0.997 1.00 95.69 105 HIS A CA 1
ATOM 803 C C . HIS A 1 105 ? -21.441 -8.920 1.548 1.00 95.69 105 HIS A C 1
ATOM 805 O O . HIS A 1 105 ? -22.393 -9.229 0.830 1.00 95.69 105 HIS A O 1
ATOM 811 N N . ALA A 1 106 ? -21.399 -9.277 2.833 1.00 96.06 106 ALA A N 1
ATOM 812 C CA . ALA A 1 106 ? -22.450 -10.056 3.487 1.00 96.06 106 ALA A CA 1
ATOM 813 C C . ALA A 1 106 ? -23.787 -9.307 3.478 1.00 96.06 106 ALA A C 1
ATOM 815 O O . ALA A 1 106 ? -24.826 -9.881 3.155 1.00 96.06 106 ALA A O 1
ATOM 816 N N . ARG A 1 107 ? -23.773 -7.996 3.755 1.00 95.25 107 ARG A N 1
ATOM 817 C CA . ARG A 1 107 ? -24.973 -7.153 3.687 1.00 95.25 107 ARG A CA 1
ATOM 818 C C . ARG A 1 107 ? -25.514 -7.042 2.263 1.00 95.25 107 ARG A C 1
ATOM 820 O O . ARG A 1 107 ? -26.734 -7.005 2.100 1.00 95.25 107 ARG A O 1
ATOM 827 N N . ASN A 1 108 ? -24.648 -6.986 1.251 1.00 94.88 108 ASN A N 1
ATOM 828 C CA . ASN A 1 108 ? -25.067 -6.986 -0.152 1.00 94.88 108 ASN A CA 1
ATOM 829 C C . ASN A 1 108 ? -25.769 -8.296 -0.537 1.00 94.88 108 ASN A C 1
ATOM 831 O O . ASN A 1 108 ? -26.805 -8.235 -1.199 1.00 94.88 108 ASN A O 1
ATOM 835 N N . ILE A 1 109 ? -25.267 -9.445 -0.068 1.00 96.38 109 ILE A N 1
ATOM 836 C CA . ILE A 1 109 ? -25.902 -10.761 -0.263 1.00 96.38 109 ILE A CA 1
ATOM 837 C C . ILE A 1 109 ? -27.241 -10.827 0.478 1.00 96.38 109 ILE A C 1
ATOM 839 O O . ILE A 1 109 ? -28.272 -11.097 -0.135 1.00 96.38 109 ILE A O 1
ATOM 843 N N . ALA A 1 110 ? -27.248 -10.517 1.778 1.00 96.50 110 ALA A N 1
ATOM 844 C CA . ALA A 1 110 ? -28.438 -10.610 2.624 1.00 96.50 110 ALA A CA 1
ATOM 845 C C . ALA A 1 110 ? -29.590 -9.726 2.123 1.00 96.50 110 ALA A C 1
ATOM 847 O O . ALA A 1 110 ? -30.753 -10.109 2.198 1.00 96.50 110 ALA A O 1
ATOM 848 N N . ARG A 1 111 ? -29.270 -8.540 1.593 1.00 95.56 111 ARG A N 1
ATOM 849 C CA . ARG A 1 111 ? -30.259 -7.586 1.068 1.00 95.56 111 ARG A CA 1
ATOM 850 C C . ARG A 1 111 ? -30.474 -7.694 -0.444 1.00 95.56 111 ARG A C 1
ATOM 852 O O . ARG A 1 111 ? -31.167 -6.839 -0.985 1.00 95.56 111 ARG A O 1
ATOM 859 N N . ARG A 1 112 ? -29.860 -8.679 -1.117 1.00 92.94 112 ARG A N 1
ATOM 860 C CA . ARG A 1 112 ? -29.897 -8.877 -2.581 1.00 92.94 112 ARG A CA 1
ATOM 861 C C . ARG A 1 112 ? -29.732 -7.578 -3.377 1.00 92.94 112 ARG A C 1
ATOM 863 O O . ARG A 1 112 ? -30.495 -7.289 -4.294 1.00 92.94 112 ARG A O 1
ATOM 870 N N . ARG A 1 113 ? -28.742 -6.769 -2.994 1.00 91.12 113 ARG A N 1
ATOM 871 C CA . ARG A 1 113 ? -28.444 -5.511 -3.691 1.00 91.12 113 ARG A CA 1
ATOM 872 C C . ARG A 1 113 ? -27.915 -5.788 -5.097 1.00 91.12 113 ARG A C 1
ATOM 874 O O . ARG A 1 113 ? -27.459 -6.894 -5.391 1.00 91.12 113 ARG A O 1
ATOM 881 N N . GLU A 1 114 ? -27.964 -4.781 -5.961 1.00 91.69 114 GLU A N 1
ATOM 882 C CA . GLU A 1 114 ? -27.384 -4.866 -7.301 1.00 91.69 114 GLU A CA 1
ATOM 883 C C . GLU A 1 114 ? -25.920 -5.337 -7.222 1.00 91.69 114 GLU A C 1
ATOM 885 O O . GLU A 1 114 ? -25.146 -4.866 -6.386 1.00 91.69 114 GLU A O 1
ATOM 890 N N . GLY A 1 115 ? -25.564 -6.346 -8.022 1.00 91.25 115 GLY A N 1
ATOM 891 C CA . GLY A 1 115 ? -24.236 -6.967 -7.979 1.00 91.25 115 GLY A CA 1
ATOM 892 C C . GLY A 1 115 ? -23.985 -7.949 -6.821 1.00 91.25 115 GLY A C 1
ATOM 893 O O . GLY A 1 115 ? -22.829 -8.285 -6.561 1.00 91.25 115 GLY A O 1
ATOM 894 N N . TRP A 1 116 ? -25.014 -8.456 -6.123 1.00 94.12 116 TRP A N 1
ATOM 895 C CA . TRP A 1 116 ? -24.847 -9.445 -5.036 1.00 94.12 116 TRP A CA 1
ATOM 896 C C . TRP A 1 116 ? -24.081 -10.711 -5.458 1.00 94.12 116 TRP A C 1
ATOM 898 O O . TRP A 1 116 ? -23.337 -11.260 -4.647 1.00 94.12 116 TRP A O 1
ATOM 908 N N . GLY A 1 117 ? -24.192 -11.136 -6.723 1.00 94.81 117 GLY A N 1
ATOM 909 C CA . GLY A 1 117 ? -23.430 -12.269 -7.261 1.00 94.81 117 GLY A CA 1
ATOM 910 C C . GLY A 1 117 ? -21.913 -12.078 -7.137 1.00 94.81 117 GLY A C 1
ATOM 911 O O . GLY A 1 117 ? -21.206 -12.993 -6.720 1.00 94.81 117 GLY A O 1
ATOM 912 N N . ASN A 1 118 ? -21.417 -10.855 -7.352 1.00 94.25 118 ASN A N 1
ATOM 913 C CA . ASN A 1 118 ? -19.996 -10.526 -7.181 1.00 94.25 118 ASN A CA 1
ATOM 914 C C . ASN A 1 118 ? -19.553 -10.646 -5.716 1.00 94.25 118 ASN A C 1
ATOM 916 O O . ASN A 1 118 ? -18.405 -10.972 -5.431 1.00 94.25 118 ASN A O 1
ATOM 920 N N . SER A 1 119 ? -20.470 -10.419 -4.772 1.00 95.88 119 SER A N 1
ATOM 921 C CA . SER A 1 119 ? -20.183 -10.592 -3.344 1.00 95.88 119 SER A CA 1
ATOM 922 C C . SER A 1 119 ? -20.048 -12.070 -2.960 1.00 95.88 119 SER A C 1
ATOM 924 O O . SER A 1 119 ? -19.277 -12.387 -2.061 1.00 95.88 119 SER A O 1
ATOM 926 N N . ILE A 1 120 ? -20.736 -12.985 -3.651 1.00 96.25 120 ILE A N 1
ATOM 927 C CA . ILE A 1 120 ? -20.522 -14.431 -3.474 1.00 96.25 120 ILE A CA 1
ATOM 928 C C . ILE A 1 120 ? -19.159 -14.834 -4.027 1.00 96.25 120 ILE A C 1
ATOM 930 O O . ILE A 1 120 ? -18.409 -15.526 -3.341 1.00 96.25 120 ILE A O 1
ATOM 934 N N . ALA A 1 121 ? -18.817 -14.358 -5.228 1.00 94.69 121 ALA A N 1
ATOM 935 C CA . ALA A 1 121 ? -17.503 -14.594 -5.817 1.00 94.69 121 ALA A CA 1
ATOM 936 C C . ALA A 1 121 ? -16.379 -14.123 -4.878 1.00 94.69 121 ALA A C 1
ATOM 938 O O . ALA A 1 121 ? -15.438 -14.872 -4.643 1.00 94.69 121 ALA A O 1
ATOM 939 N N . PHE A 1 122 ? -16.531 -12.950 -4.249 1.00 94.69 122 PHE A N 1
ATOM 940 C CA . PHE A 1 122 ? -15.610 -12.457 -3.220 1.00 94.69 122 PHE A CA 1
ATOM 941 C C . PHE A 1 122 ? -15.391 -13.471 -2.085 1.00 94.69 122 PHE A C 1
ATOM 943 O O . PHE A 1 122 ? -14.247 -13.821 -1.802 1.00 94.69 122 PHE A O 1
ATOM 950 N N . PHE A 1 123 ? -16.460 -13.977 -1.457 1.00 96.81 123 PHE A N 1
ATOM 951 C CA . PHE A 1 123 ? -16.324 -14.929 -0.348 1.00 96.81 123 PHE A CA 1
ATOM 952 C C . PHE A 1 123 ? -15.707 -16.258 -0.783 1.00 96.81 123 PHE A C 1
ATOM 954 O O . PHE A 1 123 ? -14.868 -16.793 -0.061 1.00 96.81 123 PHE A O 1
ATOM 961 N N . ILE A 1 124 ? -16.083 -16.773 -1.957 1.00 96.19 124 ILE A N 1
ATOM 962 C CA . ILE A 1 124 ? -15.515 -18.014 -2.499 1.00 96.19 124 ILE A CA 1
ATOM 963 C C . ILE A 1 124 ? -14.020 -17.835 -2.765 1.00 96.19 124 ILE A C 1
ATOM 965 O O . ILE A 1 124 ? -13.222 -18.641 -2.294 1.00 96.19 124 ILE A O 1
ATOM 969 N N . SER A 1 125 ? -13.622 -16.771 -3.467 1.00 94.75 125 SER A N 1
ATOM 970 C CA . SER A 1 125 ? -12.215 -16.491 -3.766 1.00 94.75 125 SER A CA 1
ATOM 971 C C . SER A 1 125 ? -11.395 -16.250 -2.499 1.00 94.75 125 SER A C 1
ATOM 973 O O . SER A 1 125 ? -10.281 -16.758 -2.392 1.00 94.75 125 SER A O 1
ATOM 975 N N . MET A 1 126 ? -11.949 -15.530 -1.519 1.00 94.69 126 MET A N 1
ATOM 976 C CA . MET A 1 126 ? -11.301 -15.296 -0.229 1.00 94.69 126 MET A CA 1
ATOM 977 C C . MET A 1 126 ? -11.095 -16.605 0.540 1.00 94.69 126 MET A C 1
ATOM 979 O O . MET A 1 126 ? -9.981 -16.873 0.982 1.00 94.69 126 MET A O 1
ATOM 983 N N . ALA A 1 127 ? -12.133 -17.437 0.673 1.00 95.94 127 ALA A N 1
ATOM 984 C CA . ALA A 1 127 ? -12.045 -18.715 1.377 1.00 95.94 127 ALA A CA 1
ATOM 985 C C . ALA A 1 127 ? -11.081 -19.682 0.678 1.00 95.94 127 ALA A C 1
ATOM 987 O O . ALA A 1 127 ? -10.231 -20.283 1.333 1.00 95.94 127 ALA A O 1
ATOM 988 N N . LEU A 1 128 ? -11.168 -19.787 -0.650 1.00 95.94 128 LEU A N 1
ATOM 989 C CA . LEU A 1 128 ? -10.289 -20.632 -1.453 1.00 95.94 128 LEU A CA 1
ATOM 990 C C . LEU A 1 128 ? -8.823 -20.227 -1.276 1.00 95.94 128 LEU A C 1
ATOM 992 O O . LEU A 1 128 ? -7.982 -21.070 -0.974 1.00 95.94 128 LEU A O 1
ATOM 996 N N . MET A 1 129 ? -8.523 -18.934 -1.410 1.00 95.69 129 MET A N 1
ATOM 997 C CA . MET A 1 129 ? -7.160 -18.427 -1.282 1.00 95.69 129 MET A CA 1
ATOM 998 C C . MET A 1 129 ? -6.622 -18.555 0.146 1.00 95.69 129 MET A C 1
ATOM 1000 O O . MET A 1 129 ? -5.465 -18.920 0.338 1.00 95.69 129 MET A O 1
ATOM 1004 N N . PHE A 1 130 ? -7.462 -18.304 1.152 1.00 94.88 130 PHE A N 1
ATOM 1005 C CA . PHE A 1 130 ? -7.096 -18.456 2.558 1.00 94.88 130 PHE A CA 1
ATOM 1006 C C . PHE A 1 130 ? -6.747 -19.908 2.901 1.00 94.88 130 PHE A C 1
ATOM 1008 O O . PHE A 1 130 ? -5.679 -20.169 3.452 1.00 94.88 130 PHE A O 1
ATOM 1015 N N . VAL A 1 131 ? -7.607 -20.860 2.523 1.00 95.62 131 VAL A N 1
ATOM 1016 C CA . VAL A 1 131 ? -7.382 -22.291 2.777 1.00 95.62 131 VAL A CA 1
ATOM 1017 C C . VAL A 1 131 ? -6.139 -22.780 2.039 1.00 95.62 131 VAL A C 1
ATOM 1019 O O . VAL A 1 131 ? -5.265 -23.381 2.658 1.00 95.62 131 VAL A O 1
ATOM 1022 N N . VAL A 1 132 ? -6.013 -22.488 0.741 1.00 95.56 132 VAL A N 1
ATOM 1023 C CA . VAL A 1 132 ? -4.848 -22.919 -0.047 1.00 95.56 132 VAL A CA 1
ATOM 1024 C C . VAL A 1 132 ? -3.559 -22.287 0.476 1.00 95.56 132 VAL A C 1
ATOM 1026 O O . VAL A 1 132 ? -2.558 -22.985 0.590 1.00 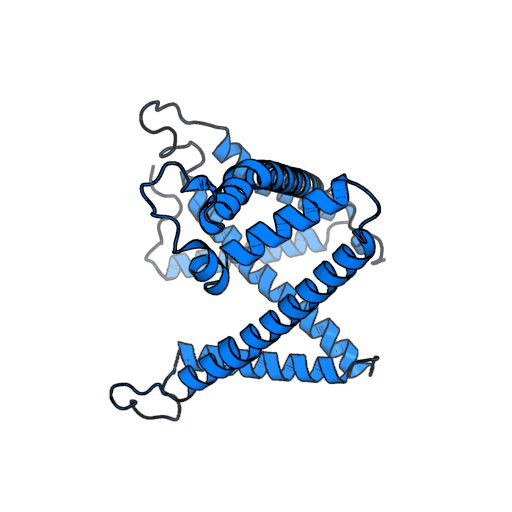95.56 132 VAL A O 1
ATOM 1029 N N . GLY A 1 133 ? -3.574 -21.003 0.843 1.00 94.56 133 GLY A N 1
ATOM 1030 C CA . GLY A 1 133 ? -2.413 -20.313 1.405 1.00 94.56 133 GLY A CA 1
ATOM 1031 C C . GLY A 1 133 ? -1.943 -20.915 2.732 1.00 94.56 133 GLY A C 1
ATOM 1032 O O . GLY A 1 133 ? -0.752 -21.177 2.891 1.00 94.56 133 GLY A O 1
ATOM 1033 N N . ILE A 1 134 ? -2.870 -21.194 3.656 1.00 95.19 134 ILE A N 1
ATOM 1034 C CA . ILE A 1 134 ? -2.554 -21.829 4.946 1.00 95.19 134 ILE A CA 1
ATOM 1035 C C . ILE A 1 134 ? -2.002 -23.235 4.738 1.00 95.19 134 ILE A C 1
ATOM 1037 O O . ILE A 1 134 ? -0.958 -23.570 5.297 1.00 95.19 134 ILE A O 1
ATOM 1041 N N . VAL A 1 135 ? -2.676 -24.058 3.931 1.00 94.62 135 VAL A N 1
ATOM 1042 C CA . VAL A 1 135 ? -2.234 -25.439 3.712 1.00 94.62 135 VAL A CA 1
ATOM 1043 C C . VAL A 1 135 ? -0.885 -25.460 2.998 1.00 94.62 135 VAL A C 1
ATOM 1045 O O . VAL A 1 135 ? 0.001 -26.188 3.423 1.00 94.62 135 VAL A O 1
ATOM 1048 N N . ASN A 1 136 ? -0.668 -24.608 1.996 1.00 93.50 136 ASN A N 1
ATOM 1049 C CA . ASN A 1 136 ? 0.629 -24.481 1.335 1.00 93.50 136 ASN A CA 1
ATOM 1050 C C . ASN A 1 136 ? 1.764 -24.122 2.314 1.00 93.50 136 ASN A C 1
ATOM 1052 O O . ASN A 1 136 ? 2.875 -24.620 2.168 1.00 93.50 136 ASN A O 1
ATOM 1056 N N . HIS A 1 137 ? 1.498 -23.273 3.311 1.00 93.00 137 HIS A N 1
ATOM 1057 C CA . HIS A 1 137 ? 2.516 -22.858 4.275 1.00 93.00 137 HIS A CA 1
ATOM 1058 C C . HIS A 1 137 ? 2.821 -23.927 5.337 1.00 93.00 137 HIS A C 1
ATOM 1060 O O . HIS A 1 137 ? 3.987 -24.187 5.617 1.00 93.00 137 HIS A O 1
ATOM 1066 N N . TYR A 1 138 ? 1.792 -24.545 5.928 1.00 93.50 138 TYR A N 1
ATOM 1067 C CA . TYR A 1 138 ? 1.962 -25.451 7.075 1.00 93.50 138 TYR A CA 1
ATOM 1068 C C . TYR A 1 138 ? 1.983 -26.940 6.712 1.00 93.50 138 TYR A C 1
ATOM 1070 O O . TYR A 1 138 ? 2.584 -27.737 7.427 1.00 93.50 138 TYR A O 1
ATOM 1078 N N . ALA A 1 139 ? 1.313 -27.333 5.631 1.00 91.19 139 ALA A N 1
ATOM 1079 C CA . ALA A 1 139 ? 1.186 -28.720 5.195 1.00 91.19 139 ALA A CA 1
ATOM 1080 C C . ALA A 1 139 ? 1.179 -28.807 3.652 1.00 91.19 139 ALA A C 1
ATOM 1082 O O . ALA A 1 139 ? 0.186 -29.237 3.061 1.00 91.19 139 ALA A O 1
ATOM 1083 N N . PRO A 1 140 ? 2.272 -28.403 2.972 1.00 87.19 140 PRO A N 1
ATOM 1084 C CA . PRO A 1 140 ? 2.322 -28.321 1.506 1.00 87.19 140 PRO A CA 1
ATOM 1085 C C . PRO A 1 140 ? 2.059 -29.664 0.811 1.00 87.19 140 PRO A C 1
ATOM 1087 O O . PRO A 1 140 ? 1.547 -29.693 -0.307 1.00 87.19 140 PRO A O 1
ATOM 1090 N N . ASN A 1 141 ? 2.366 -30.766 1.501 1.00 88.19 141 ASN A N 1
ATOM 1091 C CA . ASN A 1 141 ? 2.184 -32.144 1.048 1.00 88.19 141 ASN A CA 1
ATOM 1092 C C . ASN A 1 141 ? 0.925 -32.791 1.664 1.00 88.19 141 ASN A C 1
ATOM 1094 O O . ASN A 1 141 ? 0.828 -34.007 1.799 1.00 88.19 141 ASN A O 1
ATOM 1098 N N . LEU A 1 142 ? -0.057 -31.999 2.103 1.00 83.44 142 LEU A N 1
ATOM 1099 C CA . LEU A 1 142 ? -1.341 -32.553 2.526 1.00 83.44 142 LEU A CA 1
ATOM 1100 C C . LEU A 1 142 ? -2.000 -33.242 1.313 1.00 83.44 142 LEU A C 1
ATOM 1102 O O . LEU A 1 142 ? -2.003 -32.697 0.215 1.00 83.44 142 LEU A O 1
ATOM 1106 N N . PHE A 1 143 ? -2.520 -34.459 1.480 1.00 83.44 143 PHE A N 1
ATOM 1107 C CA . PHE A 1 143 ? -3.112 -35.298 0.416 1.00 83.44 143 PHE A CA 1
ATOM 1108 C C . PHE A 1 143 ? -2.190 -35.746 -0.738 1.00 83.44 143 PHE A C 1
ATOM 1110 O O . PHE A 1 143 ? -2.566 -36.660 -1.470 1.00 83.44 143 PHE A O 1
ATOM 1117 N N . SER A 1 144 ? -0.996 -35.175 -0.901 1.00 77.00 144 SER A N 1
ATOM 1118 C CA . SER A 1 144 ? 0.017 -35.624 -1.862 1.00 77.00 144 SER A CA 1
ATOM 1119 C C . SER A 1 144 ? 1.257 -36.102 -1.113 1.00 77.00 144 SER A C 1
ATOM 1121 O O . SER A 1 144 ? 1.813 -35.331 -0.344 1.00 77.00 144 SER A O 1
ATOM 1123 N N . GLY A 1 145 ? 1.719 -37.337 -1.340 1.00 77.62 145 GLY A N 1
ATOM 1124 C CA . GLY A 1 145 ? 3.010 -37.796 -0.801 1.00 77.62 145 GLY A CA 1
ATOM 1125 C C . GLY A 1 145 ? 4.185 -36.912 -1.247 1.00 77.62 145 GLY A C 1
ATOM 1126 O O . GLY A 1 145 ? 3.996 -35.961 -2.009 1.00 77.62 145 GLY A O 1
ATOM 1127 N N . GLU A 1 146 ? 5.400 -37.221 -0.786 1.00 79.56 146 GLU A N 1
ATOM 1128 C CA . GLU A 1 146 ? 6.588 -36.469 -1.206 1.00 79.56 146 GLU A CA 1
ATOM 1129 C C . GLU A 1 146 ? 6.674 -36.413 -2.740 1.00 79.56 146 GLU A C 1
ATOM 1131 O O . GLU A 1 146 ? 6.655 -37.459 -3.403 1.00 79.56 146 GLU A O 1
ATOM 1136 N N . PRO A 1 147 ? 6.689 -35.206 -3.332 1.00 81.25 147 PRO A N 1
ATOM 1137 C CA . PRO A 1 147 ? 6.704 -35.084 -4.775 1.00 81.25 147 PRO A CA 1
ATOM 1138 C C . PRO A 1 147 ? 8.052 -35.580 -5.329 1.00 81.25 147 PRO A C 1
ATOM 1140 O O . PRO A 1 147 ? 9.094 -35.308 -4.731 1.00 81.25 147 PRO A O 1
ATOM 1143 N N . PRO A 1 148 ? 8.062 -36.270 -6.486 1.00 82.56 148 PRO A N 1
ATOM 1144 C CA . PRO A 1 148 ? 9.296 -36.629 -7.182 1.00 82.56 148 PRO A CA 1
ATOM 1145 C C . PRO A 1 148 ? 10.170 -35.402 -7.466 1.00 82.56 148 PRO A C 1
ATOM 1147 O O . PRO A 1 148 ? 9.637 -34.306 -7.673 1.00 82.56 148 PRO A O 1
ATOM 1150 N N . GLU A 1 149 ? 11.490 -35.594 -7.552 1.00 80.56 149 GLU A N 1
ATOM 1151 C CA . GLU A 1 149 ? 12.436 -34.515 -7.865 1.00 80.56 149 GLU A CA 1
ATOM 1152 C C . GLU A 1 149 ? 11.977 -33.698 -9.088 1.00 80.56 149 GLU A C 1
ATOM 1154 O O . GLU A 1 149 ? 11.656 -34.235 -10.151 1.00 80.56 149 GLU A O 1
ATOM 1159 N N . GLY A 1 150 ? 11.896 -32.376 -8.916 1.00 80.44 150 GLY A N 1
ATOM 1160 C CA . GLY A 1 150 ? 11.465 -31.439 -9.958 1.00 80.44 150 GLY A CA 1
ATOM 1161 C C . GLY A 1 150 ? 9.949 -31.239 -10.098 1.00 80.44 150 GLY A C 1
ATOM 1162 O O . GLY A 1 150 ? 9.530 -30.432 -10.930 1.00 80.44 150 GLY A O 1
ATOM 1163 N N . ARG A 1 151 ? 9.107 -31.912 -9.299 1.00 83.56 151 ARG A N 1
ATOM 1164 C CA . ARG A 1 151 ? 7.653 -31.667 -9.257 1.00 83.56 151 ARG A CA 1
ATOM 1165 C C . ARG A 1 151 ? 7.243 -30.917 -7.991 1.00 83.56 151 ARG A C 1
ATOM 1167 O O . ARG A 1 151 ? 7.800 -31.110 -6.920 1.00 83.56 151 ARG A O 1
ATOM 1174 N N . MET A 1 152 ? 6.240 -30.053 -8.126 1.00 83.25 152 MET A N 1
ATOM 1175 C CA . MET A 1 152 ? 5.619 -29.354 -7.000 1.00 83.25 152 MET A CA 1
ATOM 1176 C C . MET A 1 152 ? 4.426 -30.159 -6.473 1.00 83.25 152 MET A C 1
ATOM 1178 O O . MET A 1 152 ? 3.703 -30.780 -7.254 1.00 83.25 152 MET A O 1
ATOM 1182 N N . ALA A 1 153 ? 4.210 -30.127 -5.158 1.00 88.12 153 ALA A N 1
ATOM 1183 C CA . ALA A 1 153 ? 3.032 -30.716 -4.527 1.00 88.12 153 ALA A CA 1
ATOM 1184 C C . ALA A 1 153 ? 1.733 -29.978 -4.915 1.00 88.12 153 ALA A C 1
ATOM 1186 O O . ALA A 1 153 ? 1.766 -28.870 -5.460 1.00 88.12 153 ALA A O 1
ATOM 1187 N N . LEU A 1 154 ? 0.579 -30.586 -4.614 1.00 89.50 154 LEU A N 1
ATOM 1188 C CA . LEU A 1 154 ? -0.742 -30.082 -5.015 1.00 89.50 154 LEU A CA 1
ATOM 1189 C C . LEU A 1 154 ? -0.983 -28.636 -4.551 1.00 89.50 154 LEU A C 1
ATOM 1191 O O . LEU A 1 154 ? -1.375 -27.788 -5.351 1.00 89.50 154 LEU A O 1
ATOM 1195 N N . PHE A 1 155 ? -0.752 -28.350 -3.268 1.00 92.12 155 PHE A N 1
ATOM 1196 C CA . PHE A 1 155 ? -1.049 -27.042 -2.678 1.00 92.12 155 PHE A CA 1
ATOM 1197 C C . PHE A 1 155 ? -0.124 -25.919 -3.162 1.00 92.12 155 PHE A C 1
ATOM 1199 O O . PHE A 1 155 ? -0.651 -24.854 -3.484 1.00 92.12 155 PHE A O 1
ATOM 1206 N N . PRO A 1 156 ? 1.196 -26.130 -3.319 1.00 91.75 156 PRO A N 1
ATOM 1207 C CA . PRO A 1 156 ? 2.061 -25.171 -4.004 1.00 91.75 156 PRO A CA 1
ATOM 1208 C C . PRO A 1 156 ? 1.608 -24.846 -5.431 1.00 91.75 156 PRO A C 1
ATOM 1210 O O . PRO A 1 156 ? 1.574 -23.676 -5.815 1.00 91.75 156 PRO A O 1
ATOM 1213 N N . VAL A 1 157 ? 1.206 -25.856 -6.214 1.00 92.31 157 VAL A N 1
ATOM 1214 C CA . VAL A 1 157 ? 0.683 -25.637 -7.574 1.00 92.31 157 VAL A CA 1
ATOM 1215 C C . VAL A 1 157 ? -0.634 -24.867 -7.530 1.00 92.31 157 VAL A C 1
ATOM 1217 O O . VAL A 1 157 ? -0.793 -23.889 -8.259 1.00 92.31 157 VAL A O 1
ATOM 1220 N N . ALA A 1 158 ? -1.562 -25.262 -6.657 1.00 93.44 158 ALA A N 1
ATOM 1221 C CA . ALA A 1 158 ? -2.837 -24.575 -6.483 1.00 93.44 158 ALA A CA 1
ATOM 1222 C C . ALA A 1 158 ? -2.631 -23.111 -6.071 1.00 93.44 158 ALA A C 1
ATOM 1224 O O . ALA A 1 158 ? -3.249 -22.218 -6.649 1.00 93.44 158 ALA A O 1
ATOM 1225 N N . PHE A 1 159 ? -1.718 -22.848 -5.132 1.00 94.12 159 PHE A N 1
ATOM 1226 C CA . PHE A 1 159 ? -1.357 -21.497 -4.717 1.00 94.12 159 PHE A CA 1
ATOM 1227 C C . PHE A 1 159 ? -0.806 -20.692 -5.893 1.00 94.12 159 PHE A C 1
ATOM 1229 O O . PHE A 1 159 ? -1.271 -19.583 -6.139 1.00 94.12 159 PHE A O 1
ATOM 1236 N N . LYS A 1 160 ? 0.126 -21.261 -6.665 1.00 94.12 160 LYS A N 1
ATOM 1237 C CA . LYS A 1 160 ? 0.701 -20.598 -7.839 1.00 94.12 160 LYS A CA 1
ATOM 1238 C C . LYS A 1 160 ? -0.366 -20.249 -8.879 1.00 94.12 160 LYS A C 1
ATOM 1240 O O . LYS A 1 160 ? -0.394 -19.129 -9.381 1.00 94.12 160 LYS A O 1
ATOM 1245 N N . VAL A 1 161 ? -1.280 -21.171 -9.177 1.00 94.94 161 VAL A N 1
ATOM 1246 C CA . VAL A 1 161 ? -2.373 -20.944 -10.139 1.00 94.94 161 VAL A CA 1
ATOM 1247 C C . VAL A 1 161 ? -3.354 -19.878 -9.640 1.00 94.94 161 VAL A C 1
ATOM 1249 O O . VAL A 1 161 ? -3.764 -19.009 -10.409 1.00 94.94 161 VAL A O 1
ATOM 1252 N N . LEU A 1 162 ? -3.722 -19.899 -8.358 1.00 95.19 162 LEU A N 1
ATOM 1253 C CA . LEU A 1 162 ? -4.637 -18.909 -7.786 1.00 95.19 162 LEU A CA 1
ATOM 1254 C C . LEU A 1 162 ? -3.987 -17.527 -7.659 1.00 95.19 162 LEU A C 1
ATOM 1256 O O . LEU A 1 162 ? -4.612 -16.516 -7.977 1.00 95.19 162 LEU A O 1
ATOM 1260 N N . PHE A 1 163 ? -2.729 -17.468 -7.233 1.00 92.81 163 PHE A N 1
ATOM 1261 C CA . PHE A 1 163 ? -2.015 -16.213 -7.043 1.00 92.81 163 PHE A CA 1
ATOM 1262 C C . PHE A 1 163 ? -1.534 -15.627 -8.372 1.00 92.81 163 PHE A C 1
ATOM 1264 O O . PHE A 1 163 ? -1.997 -14.570 -8.789 1.00 92.81 163 PHE A O 1
ATOM 1271 N N . GLU A 1 164 ? -0.636 -16.313 -9.076 1.00 91.69 164 GLU A N 1
ATOM 1272 C CA . GLU A 1 164 ? -0.044 -15.799 -10.315 1.00 91.69 164 GLU A CA 1
ATOM 1273 C C . GLU A 1 164 ? -1.020 -15.924 -11.488 1.00 91.69 164 GLU A C 1
ATOM 1275 O O . GLU A 1 164 ? -1.226 -14.973 -12.241 1.00 91.69 164 GLU A O 1
ATOM 1280 N N . GLY A 1 165 ? -1.656 -17.088 -11.627 1.00 92.31 165 GLY A N 1
ATOM 1281 C CA . GLY A 1 165 ? -2.539 -17.370 -12.759 1.00 92.31 165 GLY A CA 1
ATOM 1282 C C . GLY A 1 165 ? -3.866 -16.612 -12.714 1.00 92.31 165 GLY A C 1
ATOM 1283 O O . GLY A 1 165 ? -4.400 -16.269 -13.764 1.00 92.31 165 GLY A O 1
ATOM 1284 N N . THR A 1 166 ? -4.393 -16.326 -11.519 1.00 92.81 166 THR A N 1
ATOM 1285 C CA . THR A 1 166 ? -5.699 -15.667 -11.364 1.00 92.81 166 THR A CA 1
ATOM 1286 C C . THR A 1 166 ? -5.552 -14.248 -10.832 1.00 92.81 166 THR A C 1
ATOM 1288 O O . THR A 1 166 ? -5.869 -13.302 -11.547 1.00 92.81 166 THR A O 1
ATOM 1291 N N . TYR A 1 167 ? -5.054 -14.058 -9.607 1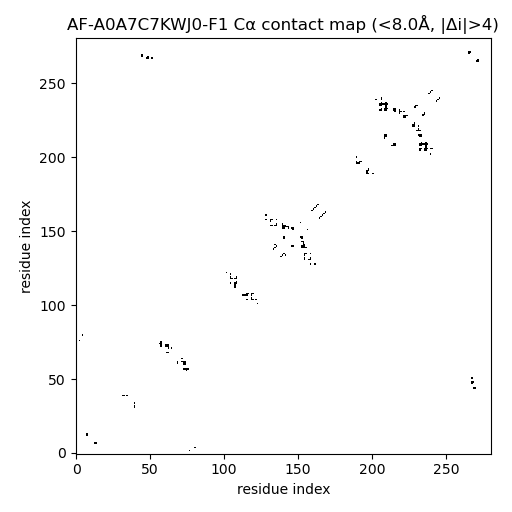.00 92.69 167 TYR A N 1
ATOM 1292 C CA . TYR A 1 167 ? -4.984 -12.728 -8.991 1.00 92.69 167 TYR A CA 1
ATOM 1293 C C . TYR A 1 167 ? -4.076 -11.761 -9.767 1.00 92.69 167 TYR A C 1
ATOM 1295 O O . TYR A 1 167 ? -4.498 -10.649 -10.093 1.00 92.69 167 TYR A O 1
ATOM 1303 N N . THR A 1 168 ? -2.856 -12.174 -10.118 1.00 94.81 168 THR A N 1
ATOM 1304 C CA . THR A 1 168 ? -1.927 -11.326 -10.880 1.00 94.81 168 THR A CA 1
ATOM 1305 C C . THR A 1 168 ? -2.436 -11.067 -12.295 1.00 94.81 168 THR A C 1
ATOM 1307 O O . THR A 1 168 ? -2.405 -9.921 -12.743 1.00 94.81 168 THR A O 1
ATOM 1310 N N . ALA A 1 169 ? -2.977 -12.082 -12.978 1.00 93.94 169 ALA A N 1
ATOM 1311 C CA . ALA A 1 169 ? -3.575 -11.910 -14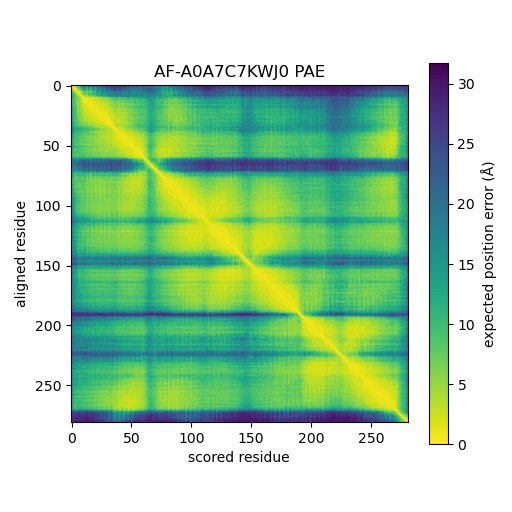.301 1.00 93.94 169 ALA A CA 1
ATOM 1312 C C . ALA A 1 169 ? -4.755 -10.923 -14.278 1.00 93.94 169 ALA A C 1
ATOM 1314 O O . ALA A 1 169 ? -4.789 -9.990 -15.078 1.00 93.94 169 ALA A O 1
ATOM 1315 N N . LEU A 1 170 ? -5.685 -11.058 -13.324 1.00 93.38 170 LEU A N 1
ATOM 1316 C CA . LEU A 1 170 ? -6.808 -10.129 -13.161 1.00 93.38 170 LEU A CA 1
ATOM 1317 C C . LEU A 1 170 ? -6.323 -8.702 -12.881 1.00 93.38 170 LEU A C 1
ATOM 1319 O O . LEU A 1 170 ? -6.792 -7.767 -13.530 1.00 93.38 170 LEU A O 1
ATOM 1323 N N . ASN A 1 171 ? -5.337 -8.513 -12.001 1.00 94.62 171 ASN A N 1
ATOM 1324 C CA . ASN A 1 171 ? -4.740 -7.192 -11.790 1.00 94.62 171 ASN A CA 1
ATOM 1325 C C . ASN A 1 171 ? -4.127 -6.628 -13.078 1.00 94.62 171 ASN A C 1
ATOM 1327 O O . ASN A 1 171 ? -4.366 -5.467 -13.409 1.00 94.62 171 ASN A O 1
ATOM 1331 N N . ALA A 1 172 ? -3.401 -7.445 -13.845 1.00 94.94 172 ALA A N 1
ATOM 1332 C CA . ALA A 1 172 ? -2.837 -7.034 -15.126 1.00 94.94 172 ALA A CA 1
ATOM 1333 C C . ALA A 1 172 ? -3.924 -6.624 -16.133 1.00 94.94 172 ALA A C 1
ATOM 1335 O O . ALA A 1 172 ? -3.729 -5.650 -16.861 1.00 94.94 172 ALA A O 1
ATOM 1336 N N . THR A 1 173 ? -5.090 -7.286 -16.147 1.00 95.56 173 THR A N 1
ATOM 1337 C CA . THR A 1 173 ? -6.217 -6.859 -16.998 1.00 95.56 173 THR A CA 1
ATOM 1338 C C . THR A 1 173 ? -6.756 -5.489 -16.598 1.00 95.56 173 THR A C 1
ATOM 1340 O O . THR A 1 173 ? -6.979 -4.651 -17.469 1.00 95.56 173 THR A O 1
ATOM 1343 N N . VAL A 1 174 ? -6.896 -5.215 -15.295 1.00 96.31 174 VAL A N 1
ATOM 1344 C CA . VAL A 1 174 ? -7.340 -3.905 -14.797 1.00 96.31 174 VAL A CA 1
ATOM 1345 C C . VAL A 1 174 ? -6.329 -2.827 -15.180 1.00 96.31 174 VAL A C 1
ATOM 1347 O O . VAL A 1 174 ? -6.717 -1.805 -15.742 1.00 96.31 174 VAL A O 1
ATOM 1350 N N . PHE A 1 175 ? -5.033 -3.065 -14.961 1.00 92.31 175 PHE A N 1
ATOM 1351 C CA . PHE A 1 175 ? -3.983 -2.130 -15.373 1.00 92.31 175 PHE A CA 1
ATOM 1352 C C . PHE A 1 175 ? -3.941 -1.921 -16.889 1.00 92.31 175 PHE A C 1
ATOM 1354 O O . PHE A 1 175 ? -3.772 -0.790 -17.337 1.00 92.31 175 PHE A O 1
ATOM 1361 N N . SER A 1 176 ? -4.156 -2.972 -17.682 1.00 95.44 176 SER A N 1
ATOM 1362 C CA . SER A 1 176 ? -4.199 -2.880 -19.147 1.00 95.44 176 SER A CA 1
ATOM 1363 C C . SER A 1 176 ? -5.389 -2.051 -19.629 1.00 95.44 176 SER A C 1
ATOM 1365 O O . SER A 1 176 ? -5.230 -1.195 -20.497 1.00 95.44 176 SER A O 1
ATOM 1367 N N . LEU A 1 177 ? -6.573 -2.249 -19.038 1.00 96.31 177 LEU A N 1
ATOM 1368 C CA . LEU A 1 177 ? -7.758 -1.439 -19.327 1.00 96.31 177 LEU A CA 1
ATOM 1369 C C . LEU A 1 177 ? -7.540 0.024 -18.933 1.00 96.31 177 LEU A C 1
ATOM 1371 O O . LEU A 1 177 ? -7.849 0.918 -19.717 1.00 96.31 177 LEU A O 1
ATOM 1375 N N .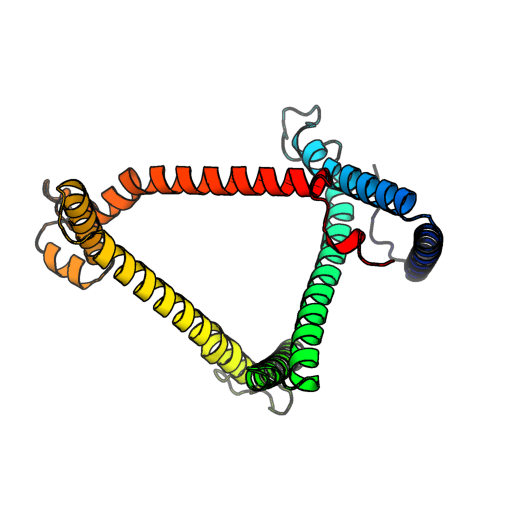 LEU A 1 178 ? -6.969 0.278 -17.753 1.00 94.75 178 LEU A N 1
ATOM 1376 C CA . LEU A 1 178 ? -6.627 1.630 -17.310 1.00 94.75 178 LEU A CA 1
ATOM 1377 C C . LEU A 1 178 ? -5.636 2.298 -18.266 1.00 94.75 178 LEU A C 1
ATOM 1379 O O . LEU A 1 178 ? -5.878 3.428 -18.685 1.00 94.75 178 LEU A O 1
ATOM 1383 N N . ALA A 1 179 ? -4.567 1.602 -18.659 1.00 88.62 179 ALA A N 1
ATOM 1384 C CA . ALA A 1 179 ? -3.598 2.106 -19.625 1.00 88.62 179 ALA A CA 1
ATOM 1385 C C . ALA A 1 179 ? -4.272 2.440 -20.963 1.00 88.62 179 ALA A C 1
ATOM 1387 O O . ALA A 1 179 ? -4.124 3.554 -21.458 1.00 88.62 179 ALA A O 1
ATOM 1388 N N . PHE A 1 180 ? -5.089 1.529 -21.501 1.00 90.44 180 PHE A N 1
ATOM 1389 C CA . PHE A 1 180 ? -5.844 1.764 -22.731 1.00 90.44 180 PHE A CA 1
ATOM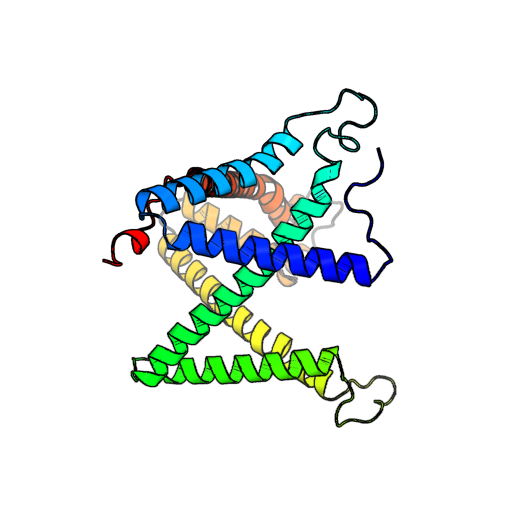 1390 C C . PHE A 1 180 ? -6.765 2.989 -22.627 1.00 90.44 180 PHE A C 1
ATOM 1392 O O . PHE A 1 180 ? -6.766 3.834 -23.524 1.00 90.44 180 PHE A O 1
ATOM 1399 N N . PHE A 1 181 ? -7.523 3.130 -21.534 1.00 91.56 181 PHE A N 1
ATOM 1400 C CA . PHE A 1 181 ? -8.413 4.274 -21.336 1.00 91.56 181 PHE A CA 1
ATOM 1401 C C . PHE A 1 181 ? -7.653 5.592 -21.178 1.00 91.56 181 PHE A C 1
ATOM 1403 O O . PHE A 1 181 ? -8.071 6.595 -21.757 1.00 91.56 181 PHE A O 1
ATOM 1410 N N . ILE A 1 182 ? -6.530 5.597 -20.454 1.00 88.44 182 ILE A N 1
ATOM 1411 C CA . ILE A 1 182 ? -5.662 6.773 -20.325 1.00 88.44 182 ILE A CA 1
ATOM 1412 C C . ILE A 1 182 ? -5.108 7.160 -21.697 1.00 88.44 182 ILE A C 1
ATOM 1414 O O . ILE A 1 182 ? -5.239 8.315 -22.096 1.00 88.44 182 ILE A O 1
ATOM 1418 N N . THR A 1 183 ? -4.561 6.207 -22.457 1.00 83.62 183 THR A N 1
ATOM 1419 C CA . THR A 1 183 ? -4.032 6.454 -23.805 1.00 83.62 183 THR A CA 1
ATOM 1420 C C . THR A 1 183 ? -5.119 6.941 -24.761 1.00 83.62 183 THR A C 1
ATOM 1422 O O . THR A 1 183 ? -4.893 7.896 -25.497 1.00 83.62 183 THR A O 1
ATOM 1425 N N . SER A 1 184 ? -6.315 6.348 -24.737 1.00 86.81 184 SER A N 1
ATOM 1426 C CA . SER A 1 184 ? -7.443 6.768 -25.578 1.00 86.81 184 SER A CA 1
ATOM 1427 C C . SER A 1 184 ? -7.922 8.183 -25.231 1.00 86.81 184 SER A C 1
ATOM 1429 O O . SER A 1 184 ? -8.120 9.016 -26.121 1.00 86.81 184 SER A O 1
ATOM 1431 N N . ALA A 1 185 ? -8.054 8.496 -23.937 1.00 85.94 185 ALA A N 1
ATOM 1432 C CA . ALA A 1 185 ? -8.437 9.827 -23.483 1.00 85.94 185 ALA A CA 1
ATOM 1433 C C . ALA A 1 185 ? -7.368 10.869 -23.835 1.00 85.94 185 ALA A C 1
ATOM 1435 O O . ALA A 1 185 ? -7.711 11.938 -24.341 1.00 85.94 185 ALA A O 1
ATOM 1436 N N . ALA A 1 186 ? -6.090 10.533 -23.636 1.00 78.88 186 ALA A N 1
ATOM 1437 C CA . ALA A 1 186 ? -4.952 11.362 -24.008 1.00 78.88 186 ALA A CA 1
ATOM 1438 C C . ALA A 1 186 ? -4.906 11.600 -25.521 1.00 78.88 186 ALA A C 1
ATOM 1440 O O . ALA A 1 186 ? -4.823 12.745 -25.938 1.00 78.88 186 ALA A O 1
ATOM 1441 N N . TYR A 1 187 ? -5.055 10.567 -26.356 1.00 76.00 187 TYR A N 1
ATOM 1442 C CA . TYR A 1 187 ? -5.111 10.716 -27.814 1.00 76.00 187 TYR A CA 1
ATOM 1443 C C . TYR A 1 187 ? -6.258 11.637 -28.252 1.00 76.00 187 TYR A C 1
ATOM 1445 O O . TYR A 1 187 ? -6.070 12.525 -29.083 1.00 76.00 187 TYR A O 1
ATOM 1453 N N . ARG A 1 188 ? -7.447 11.481 -27.654 1.00 78.38 188 ARG A N 1
ATOM 1454 C CA . ARG A 1 188 ? -8.596 12.355 -27.930 1.00 78.38 188 ARG A CA 1
ATOM 1455 C C . ARG A 1 188 ? -8.350 13.801 -27.481 1.00 78.38 188 ARG A C 1
ATOM 1457 O O . ARG A 1 188 ? -8.787 14.717 -28.174 1.00 78.38 188 ARG A O 1
ATOM 1464 N N . ALA A 1 189 ? -7.662 14.005 -26.358 1.00 72.19 189 ALA A N 1
ATOM 1465 C CA . ALA A 1 189 ? -7.302 15.324 -25.833 1.00 72.19 189 ALA A CA 1
ATOM 1466 C C . ALA A 1 189 ? -6.140 15.984 -26.606 1.00 72.19 189 ALA A C 1
ATOM 1468 O O . ALA A 1 189 ? -6.135 17.199 -26.775 1.00 72.19 189 ALA A O 1
ATOM 1469 N N . PHE A 1 190 ? -5.202 15.187 -27.128 1.00 67.06 190 PHE A N 1
ATOM 1470 C CA . PHE A 1 190 ? -4.015 15.610 -27.879 1.00 67.06 190 PHE A CA 1
ATOM 1471 C C . PHE A 1 190 ? -4.194 15.576 -29.396 1.00 67.06 190 PHE A C 1
ATOM 1473 O O . PHE A 1 190 ? -3.203 15.705 -30.115 1.00 67.06 190 PHE A O 1
ATOM 1480 N N . ARG A 1 191 ? -5.425 15.415 -29.912 1.00 65.00 191 ARG A N 1
ATOM 1481 C CA . ARG A 1 191 ? -5.693 15.456 -31.358 1.00 65.00 191 ARG A CA 1
ATOM 1482 C C . ARG A 1 191 ? -5.020 16.702 -31.932 1.00 65.00 191 ARG A C 1
ATOM 1484 O O . ARG A 1 191 ? -5.439 17.807 -31.599 1.00 65.00 191 ARG A O 1
ATOM 1491 N N . VAL A 1 192 ? -3.971 16.481 -32.731 1.00 59.88 192 VAL A N 1
ATOM 1492 C CA . VAL A 1 192 ? -2.964 17.460 -33.168 1.00 59.88 192 VAL A CA 1
ATOM 1493 C C . VAL A 1 192 ? -3.635 18.746 -33.640 1.00 59.88 192 VAL A C 1
ATOM 1495 O O . VAL A 1 192 ? -4.105 18.851 -34.769 1.00 59.88 192 VAL A O 1
ATOM 1498 N N . ARG A 1 193 ? -3.747 19.703 -32.722 1.00 70.88 193 ARG A N 1
ATOM 1499 C CA . ARG A 1 193 ? -4.315 21.033 -32.962 1.00 70.88 193 ARG A CA 1
ATOM 1500 C C . ARG A 1 193 ? -3.306 22.130 -32.658 1.00 70.88 193 ARG A C 1
ATOM 1502 O O . ARG A 1 193 ? -3.487 23.244 -33.131 1.00 70.88 193 ARG A O 1
ATOM 1509 N N . THR A 1 194 ? -2.253 21.814 -31.903 1.00 82.81 194 THR A N 1
ATOM 1510 C CA . THR A 1 194 ? -1.214 22.765 -31.508 1.00 82.81 194 THR A CA 1
ATOM 1511 C C . THR A 1 194 ? 0.178 22.158 -31.661 1.00 82.81 194 THR A C 1
ATOM 1513 O O . THR A 1 194 ? 0.346 20.932 -31.674 1.00 82.81 194 THR A O 1
ATOM 1516 N N . LEU A 1 195 ? 1.181 23.031 -31.788 1.00 83.19 195 LEU A N 1
ATOM 1517 C CA . LEU A 1 195 ? 2.583 22.632 -31.898 1.00 83.19 195 LEU A CA 1
ATOM 1518 C C . LEU A 1 195 ? 3.046 21.891 -30.636 1.00 83.19 195 LEU A C 1
ATOM 1520 O O . LEU A 1 195 ? 3.750 20.888 -30.753 1.00 83.19 195 LEU A O 1
ATOM 1524 N N . GLU A 1 196 ? 2.586 22.289 -29.447 1.00 82.50 196 GLU A N 1
ATOM 1525 C CA . GLU A 1 196 ? 2.969 21.623 -28.196 1.00 82.50 196 GLU A CA 1
ATOM 1526 C C . GLU A 1 196 ? 2.473 20.171 -28.149 1.00 82.50 196 GLU A C 1
ATOM 1528 O O . GLU A 1 196 ? 3.228 19.269 -27.783 1.00 82.50 196 GLU A O 1
ATOM 1533 N N . ALA A 1 197 ? 1.233 19.914 -28.585 1.00 79.31 197 ALA A N 1
ATOM 1534 C CA . ALA A 1 197 ? 0.681 18.560 -28.634 1.00 79.31 197 ALA A CA 1
ATOM 1535 C C . ALA A 1 197 ? 1.459 17.656 -29.607 1.00 79.31 197 ALA A C 1
ATOM 1537 O O . ALA A 1 197 ? 1.682 16.479 -29.320 1.00 79.31 197 ALA A O 1
ATOM 1538 N N . SER A 1 198 ? 1.921 18.209 -30.735 1.00 83.44 198 SER A N 1
ATOM 1539 C CA . SER A 1 198 ? 2.729 17.466 -31.710 1.00 83.44 198 SER A CA 1
ATOM 1540 C C . SER A 1 198 ? 4.110 17.081 -31.165 1.00 83.44 198 SER A C 1
ATOM 1542 O O . SER A 1 198 ? 4.540 15.941 -31.345 1.00 83.44 198 SER A O 1
ATOM 1544 N N . LEU A 1 199 ? 4.765 17.985 -30.425 1.00 87.75 199 LEU A N 1
ATOM 1545 C CA . LEU A 1 199 ? 6.053 17.723 -29.778 1.00 87.75 199 LEU A CA 1
ATOM 1546 C C . LEU A 1 199 ? 5.927 16.628 -28.716 1.00 87.75 199 LEU A C 1
ATOM 1548 O O . LEU A 1 199 ? 6.747 15.713 -28.671 1.00 87.75 199 LEU A O 1
ATOM 1552 N N . MET A 1 200 ? 4.868 16.676 -27.903 1.00 85.06 200 MET A N 1
ATOM 1553 C CA . MET A 1 200 ? 4.588 15.640 -26.905 1.00 85.06 200 MET A CA 1
ATOM 1554 C C . MET A 1 200 ? 4.315 14.278 -27.552 1.00 85.06 200 MET A C 1
ATOM 1556 O O . MET A 1 200 ? 4.831 13.262 -27.091 1.00 85.06 200 MET A O 1
ATOM 1560 N N . MET A 1 201 ? 3.547 14.245 -28.646 1.00 83.62 201 MET A N 1
ATOM 1561 C CA . MET A 1 201 ? 3.250 13.006 -29.367 1.00 83.62 201 MET A CA 1
ATOM 1562 C C . MET A 1 201 ? 4.505 12.394 -30.001 1.00 83.62 201 MET A C 1
ATOM 1564 O O . MET A 1 201 ? 4.698 11.182 -29.926 1.00 83.62 201 MET A O 1
ATOM 1568 N N . MET A 1 202 ? 5.381 13.221 -30.578 1.00 88.19 202 MET A N 1
ATOM 1569 C CA . MET A 1 202 ? 6.661 12.773 -31.129 1.00 88.19 202 MET A CA 1
ATOM 1570 C C . MET A 1 202 ? 7.588 12.233 -30.034 1.00 88.19 202 MET A C 1
ATOM 1572 O O . MET A 1 202 ? 8.143 11.148 -30.190 1.00 88.19 202 MET A O 1
ATOM 1576 N N . ALA A 1 203 ? 7.702 12.935 -28.902 1.00 89.94 203 ALA A N 1
ATOM 1577 C CA . ALA A 1 203 ? 8.478 12.468 -27.754 1.00 89.94 203 ALA A CA 1
ATOM 1578 C C . ALA A 1 203 ? 7.955 11.121 -27.222 1.00 89.94 203 ALA A C 1
ATOM 1580 O O . ALA A 1 203 ? 8.742 10.211 -26.967 1.00 89.94 203 ALA A O 1
ATOM 1581 N N . ALA A 1 204 ? 6.632 10.956 -27.121 1.00 86.69 204 ALA A N 1
ATOM 1582 C CA . ALA A 1 204 ? 6.014 9.698 -26.707 1.00 86.69 204 ALA A CA 1
ATOM 1583 C C . ALA A 1 204 ? 6.292 8.552 -27.695 1.00 86.69 204 ALA A C 1
ATOM 1585 O O . ALA A 1 204 ? 6.600 7.442 -27.265 1.00 86.69 204 ALA A O 1
ATOM 1586 N N . LEU A 1 205 ? 6.230 8.817 -29.004 1.00 87.75 205 LEU A N 1
ATOM 1587 C CA . LEU A 1 205 ? 6.569 7.845 -30.049 1.00 87.75 205 LEU A CA 1
ATOM 1588 C C . LEU A 1 205 ? 8.022 7.371 -29.943 1.00 87.75 205 LEU A C 1
ATOM 1590 O O . LEU A 1 205 ? 8.275 6.169 -30.002 1.00 87.75 205 LEU A O 1
ATOM 1594 N N . ILE A 1 206 ? 8.960 8.302 -29.749 1.00 91.88 206 ILE A N 1
ATOM 1595 C CA . ILE A 1 206 ? 10.387 7.995 -29.575 1.00 91.88 206 ILE A CA 1
ATOM 1596 C C . ILE A 1 206 ? 10.592 7.115 -28.338 1.00 91.88 206 ILE A C 1
ATOM 1598 O O . ILE A 1 206 ? 11.256 6.085 -28.424 1.00 91.88 206 ILE A O 1
ATOM 1602 N N . VAL A 1 207 ? 9.979 7.477 -27.207 1.00 91.88 207 VAL A N 1
ATOM 1603 C CA . VAL A 1 207 ? 10.085 6.700 -25.964 1.00 91.88 207 VAL A CA 1
ATOM 1604 C C . VAL A 1 207 ? 9.483 5.303 -26.124 1.00 91.88 207 VAL A C 1
ATOM 1606 O O . VAL A 1 207 ? 10.104 4.322 -25.728 1.00 91.88 207 VAL A O 1
ATOM 1609 N N . MET A 1 208 ? 8.303 5.177 -26.739 1.00 89.94 208 MET A N 1
ATOM 1610 C CA . MET A 1 208 ? 7.674 3.871 -26.964 1.00 89.94 208 MET A CA 1
ATOM 1611 C C . MET A 1 208 ? 8.501 2.979 -27.893 1.00 89.94 208 MET A C 1
ATOM 1613 O O . MET A 1 208 ? 8.646 1.792 -27.613 1.00 89.94 208 MET A O 1
ATOM 1617 N N . LEU A 1 209 ? 9.077 3.531 -28.964 1.00 91.06 209 LEU A N 1
ATOM 1618 C CA . LEU A 1 209 ? 9.964 2.774 -29.849 1.00 91.06 209 LEU A CA 1
ATOM 1619 C C . LEU A 1 209 ? 11.256 2.355 -29.134 1.00 91.06 209 LEU A C 1
ATOM 1621 O O . LEU A 1 209 ? 11.705 1.229 -29.323 1.00 91.06 209 LEU A O 1
ATOM 1625 N N . GLY A 1 210 ? 11.822 3.207 -28.275 1.00 90.38 210 GLY A N 1
ATOM 1626 C CA . GLY A 1 210 ? 13.056 2.907 -27.539 1.00 90.38 210 GLY A CA 1
ATOM 1627 C C . GLY A 1 210 ? 12.926 1.788 -26.503 1.00 90.38 210 GLY A C 1
ATOM 1628 O O . GLY A 1 210 ? 13.932 1.198 -26.127 1.00 90.38 210 GLY A O 1
ATOM 1629 N N . GLN A 1 211 ? 11.705 1.467 -26.066 1.00 88.38 211 GLN A N 1
ATOM 1630 C CA . GLN A 1 211 ? 11.421 0.411 -25.084 1.00 88.38 211 GLN A CA 1
ATOM 1631 C C . GLN A 1 211 ? 11.060 -0.943 -25.726 1.00 88.38 211 GLN A C 1
ATOM 1633 O O . GLN A 1 211 ? 10.822 -1.919 -25.015 1.00 88.38 211 GLN A O 1
ATOM 1638 N N . VAL A 1 212 ? 10.998 -1.027 -27.061 1.00 91.06 212 VAL A N 1
ATOM 1639 C CA . VAL A 1 212 ? 10.595 -2.240 -27.793 1.00 91.06 212 VAL A CA 1
ATOM 1640 C C . VAL A 1 212 ? 11.754 -2.743 -28.664 1.00 91.06 212 VAL A C 1
ATOM 1642 O O . VAL A 1 212 ? 12.385 -1.938 -29.351 1.00 91.06 212 VAL A O 1
ATOM 1645 N N . PRO A 1 213 ? 12.013 -4.068 -28.741 1.00 88.88 213 PRO A N 1
ATOM 1646 C CA . PRO A 1 213 ? 13.107 -4.621 -29.550 1.00 88.88 213 PRO A CA 1
ATOM 1647 C C . PRO A 1 213 ? 13.109 -4.190 -31.024 1.00 88.88 213 PRO A C 1
ATOM 1649 O O . PRO A 1 213 ? 14.168 -4.029 -31.626 1.00 88.88 213 PRO A O 1
ATOM 1652 N N . VAL A 1 214 ? 11.928 -3.951 -31.599 1.00 89.94 214 VAL A N 1
ATOM 1653 C CA . VAL A 1 214 ? 11.764 -3.458 -32.976 1.00 89.94 214 VAL A CA 1
ATOM 1654 C C . VAL A 1 214 ? 12.409 -2.084 -33.169 1.00 89.94 214 VAL A C 1
ATOM 1656 O O . VAL A 1 214 ? 13.055 -1.858 -34.190 1.00 89.94 214 VAL A O 1
ATOM 1659 N N . GLY A 1 215 ? 12.281 -1.177 -32.194 1.00 86.81 215 GLY A N 1
ATOM 1660 C CA . GLY A 1 215 ? 12.901 0.145 -32.277 1.00 86.81 215 GLY A CA 1
ATOM 1661 C C . GLY A 1 215 ? 14.424 0.073 -32.270 1.00 86.81 215 GLY A C 1
ATOM 1662 O O . GLY A 1 215 ? 15.061 0.825 -32.999 1.00 86.81 215 GLY A O 1
ATOM 1663 N N . MET A 1 216 ? 14.994 -0.890 -31.540 1.00 85.94 216 MET A N 1
ATOM 1664 C CA . MET A 1 216 ? 16.442 -1.126 -31.530 1.00 85.94 216 MET A CA 1
ATOM 1665 C C . MET A 1 216 ? 16.957 -1.668 -32.861 1.00 85.94 216 MET A C 1
ATOM 1667 O O . MET A 1 216 ? 18.017 -1.279 -33.347 1.00 85.94 216 MET A O 1
ATOM 1671 N N . TRP A 1 217 ? 16.191 -2.568 -33.481 1.00 89.69 217 TRP A N 1
ATOM 1672 C CA . TRP A 1 217 ? 16.532 -3.117 -34.790 1.00 89.69 217 TRP A CA 1
ATOM 1673 C C . TRP A 1 217 ? 16.554 -2.031 -35.879 1.00 89.69 217 TRP A C 1
ATOM 1675 O O . TRP A 1 217 ? 17.475 -1.998 -36.695 1.00 89.69 217 TRP A O 1
ATOM 1685 N N . LEU A 1 218 ? 15.602 -1.091 -35.841 1.00 88.56 218 LEU A N 1
ATOM 1686 C CA . LEU A 1 218 ? 15.507 0.041 -36.775 1.00 88.56 218 LEU A CA 1
ATOM 1687 C C . LEU A 1 218 ? 16.734 0.968 -36.758 1.00 88.56 218 LEU A C 1
ATOM 1689 O O . LEU A 1 218 ? 17.057 1.566 -37.784 1.00 88.56 218 LEU A O 1
ATOM 1693 N N . THR A 1 219 ? 17.420 1.096 -35.623 1.00 88.12 219 THR A N 1
ATOM 1694 C CA . THR A 1 219 ? 18.590 1.976 -35.441 1.00 88.12 219 THR A CA 1
ATOM 1695 C C . THR A 1 219 ? 19.911 1.227 -35.313 1.00 88.12 219 THR A C 1
ATOM 1697 O O . THR A 1 219 ? 20.954 1.858 -35.139 1.00 88.12 219 THR A O 1
ATOM 1700 N N . HIS A 1 220 ? 19.903 -0.101 -35.452 1.00 86.19 220 HIS A N 1
ATOM 1701 C CA . HIS A 1 220 ? 21.092 -0.938 -35.282 1.00 86.19 220 HIS A CA 1
ATOM 1702 C C . HIS A 1 220 ? 22.209 -0.639 -36.294 1.00 86.19 220 HIS A C 1
ATOM 1704 O O . HIS A 1 220 ? 23.385 -0.838 -36.006 1.00 86.19 220 HIS A O 1
ATOM 1710 N N . TRP A 1 221 ? 21.853 -0.118 -37.470 1.00 87.62 221 TRP A N 1
ATOM 1711 C CA . TRP A 1 221 ? 22.804 0.290 -38.506 1.00 87.62 221 TRP A CA 1
ATOM 1712 C C . TRP A 1 221 ? 23.704 1.466 -38.085 1.00 87.62 221 TRP A C 1
ATOM 1714 O O . TRP A 1 221 ? 24.711 1.720 -38.743 1.00 87.62 221 TRP A O 1
ATOM 1724 N N . ILE A 1 222 ? 23.374 2.169 -36.994 1.00 87.44 222 ILE A N 1
ATOM 1725 C CA . ILE A 1 222 ? 24.196 3.236 -36.417 1.00 87.44 222 ILE A CA 1
ATOM 1726 C C . ILE A 1 222 ? 25.177 2.615 -35.404 1.00 87.44 222 ILE A C 1
ATOM 1728 O O . ILE A 1 222 ? 24.741 2.117 -34.360 1.00 87.44 222 ILE A O 1
ATOM 1732 N N . PRO A 1 223 ? 26.502 2.671 -35.645 1.00 83.62 223 PRO A N 1
ATOM 1733 C CA . PRO A 1 223 ? 27.488 2.102 -34.731 1.00 83.62 223 PRO A CA 1
ATOM 1734 C C . PRO A 1 223 ? 27.443 2.779 -33.358 1.00 83.62 223 PRO A C 1
ATOM 1736 O O . PRO A 1 223 ? 27.410 4.007 -33.256 1.00 83.62 223 PRO A O 1
ATOM 1739 N N . GLY A 1 224 ? 27.504 1.983 -32.288 1.00 80.00 224 GLY A N 1
ATOM 1740 C CA . GLY A 1 224 ? 27.437 2.472 -30.905 1.00 80.00 224 GLY A CA 1
ATOM 1741 C C . GLY A 1 224 ? 28.633 3.315 -30.445 1.00 80.00 224 GLY A C 1
ATOM 1742 O O . GLY A 1 224 ? 28.602 3.827 -29.340 1.00 80.00 224 GLY A O 1
ATOM 1743 N N . ASN A 1 225 ? 29.671 3.450 -31.265 1.00 81.94 225 ASN A N 1
ATOM 1744 C CA . ASN A 1 225 ? 30.875 4.251 -31.023 1.00 81.94 225 ASN A CA 1
ATOM 1745 C C . ASN A 1 225 ? 31.005 5.438 -31.998 1.00 81.94 225 ASN A C 1
ATOM 1747 O O . ASN A 1 225 ? 32.040 6.101 -32.031 1.00 81.94 225 ASN A O 1
ATOM 1751 N N . SER A 1 226 ? 29.986 5.683 -32.825 1.00 85.69 226 SER A N 1
ATOM 1752 C CA . SER A 1 226 ? 29.974 6.789 -33.780 1.00 85.69 226 SER A CA 1
ATOM 1753 C C . SER A 1 226 ? 29.474 8.081 -33.133 1.00 85.69 226 SER A C 1
ATOM 1755 O O . SER A 1 226 ? 28.671 8.056 -32.203 1.00 85.69 226 SER A O 1
ATOM 1757 N N . PHE A 1 227 ? 29.862 9.228 -33.695 1.00 84.06 227 PHE A N 1
ATOM 1758 C CA . PHE A 1 227 ? 29.325 10.541 -33.315 1.00 84.06 227 PHE A CA 1
ATOM 1759 C C . PHE A 1 227 ? 27.787 10.598 -33.398 1.00 84.06 227 PHE A C 1
ATOM 1761 O O . PHE A 1 227 ? 27.147 11.305 -32.629 1.00 84.06 227 PHE A O 1
ATOM 1768 N N . TRP A 1 228 ? 27.180 9.805 -34.286 1.00 85.44 228 TRP A N 1
ATOM 1769 C CA . TRP A 1 228 ? 25.730 9.734 -34.497 1.00 85.44 228 TRP A CA 1
ATOM 1770 C C . TRP A 1 228 ? 24.991 8.806 -33.522 1.00 85.44 228 TRP A C 1
ATOM 1772 O O . TRP A 1 228 ? 23.794 8.582 -33.685 1.00 85.44 228 TRP A O 1
ATOM 1782 N N . GLN A 1 229 ? 25.664 8.273 -32.496 1.00 88.19 229 GLN A N 1
ATOM 1783 C CA . GLN A 1 229 ? 25.052 7.392 -31.495 1.00 88.19 229 GLN A CA 1
ATOM 1784 C C . GLN A 1 229 ? 23.819 8.024 -30.828 1.00 88.19 229 GLN A C 1
ATOM 1786 O O . GLN A 1 229 ? 22.878 7.310 -30.492 1.00 88.19 229 GLN A O 1
ATOM 1791 N N . PHE A 1 230 ? 23.787 9.354 -30.686 1.00 86.19 230 PHE A N 1
ATOM 1792 C CA . PHE A 1 230 ? 22.645 10.069 -30.116 1.00 86.19 230 PHE A CA 1
ATOM 1793 C C . PHE A 1 230 ? 21.364 9.960 -30.953 1.00 86.19 230 PHE A C 1
ATOM 1795 O O . PHE A 1 230 ? 20.314 10.277 -30.423 1.00 86.19 230 PHE A O 1
ATOM 1802 N N . LEU A 1 231 ? 21.415 9.556 -32.230 1.00 86.12 231 LEU A N 1
ATOM 1803 C CA . LEU A 1 231 ? 20.223 9.343 -33.069 1.00 86.12 231 LEU A CA 1
ATOM 1804 C C . LEU A 1 231 ? 19.600 7.956 -32.879 1.00 86.12 231 LEU A C 1
ATOM 1806 O O . LEU A 1 231 ? 18.509 7.697 -33.388 1.00 86.12 231 LEU A O 1
ATOM 1810 N N . ARG A 1 232 ? 20.276 7.052 -32.160 1.00 90.19 232 ARG A N 1
ATOM 1811 C CA . ARG A 1 232 ? 19.708 5.753 -31.808 1.00 90.19 232 ARG A CA 1
ATOM 1812 C C . ARG A 1 232 ? 18.488 5.974 -30.918 1.00 90.19 232 ARG A C 1
ATOM 1814 O O . ARG A 1 232 ? 18.563 6.688 -29.918 1.00 90.19 232 ARG A O 1
ATOM 1821 N N . VAL A 1 233 ? 17.361 5.377 -31.293 1.00 91.75 233 VAL A N 1
ATOM 1822 C CA . VAL A 1 233 ? 16.063 5.616 -30.648 1.00 91.75 233 VAL A CA 1
ATOM 1823 C C . VAL A 1 233 ? 16.101 5.244 -29.162 1.00 91.75 233 VAL A C 1
ATOM 1825 O O . VAL A 1 233 ? 15.484 5.917 -28.342 1.00 91.75 233 VAL A O 1
ATOM 1828 N N . GLU A 1 234 ? 16.887 4.235 -28.798 1.00 91.00 234 GLU A N 1
ATOM 1829 C CA . GLU A 1 234 ? 17.131 3.806 -27.420 1.00 91.00 234 GLU A CA 1
ATOM 1830 C C . GLU A 1 234 ? 17.808 4.905 -26.595 1.00 91.00 234 GLU A C 1
ATOM 1832 O O . GLU A 1 234 ? 17.367 5.215 -25.491 1.00 91.00 234 GLU A O 1
ATOM 1837 N N . VAL A 1 235 ? 18.836 5.539 -27.168 1.00 91.25 235 VAL A N 1
ATOM 1838 C CA . VAL A 1 235 ? 19.622 6.601 -26.522 1.00 91.25 235 VAL A CA 1
ATOM 1839 C C . VAL A 1 235 ? 18.796 7.883 -26.406 1.00 91.25 235 VAL A C 1
ATOM 1841 O O . VAL A 1 235 ? 18.813 8.531 -25.362 1.00 91.25 235 VAL A O 1
ATOM 1844 N N . LEU A 1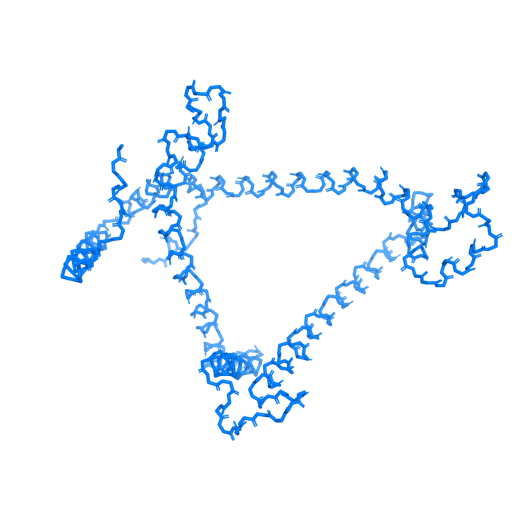 236 ? 18.018 8.234 -27.438 1.00 92.88 236 LEU A N 1
ATOM 1845 C CA . LEU A 1 236 ? 17.083 9.367 -27.382 1.00 92.88 236 LEU A CA 1
ATOM 1846 C C . LEU A 1 236 ? 15.991 9.154 -26.338 1.00 92.88 236 LEU A C 1
ATOM 1848 O O . LEU A 1 236 ? 15.675 10.071 -25.580 1.00 92.88 236 LEU A O 1
ATOM 1852 N N . SER A 1 237 ? 15.416 7.951 -26.297 1.00 93.81 237 SER A N 1
ATOM 1853 C CA . SER A 1 237 ? 14.415 7.573 -25.303 1.00 93.81 237 SER A CA 1
ATOM 1854 C C . SER A 1 237 ? 14.990 7.665 -23.892 1.00 93.81 237 SER A C 1
ATOM 1856 O O . SER A 1 237 ? 14.376 8.278 -23.023 1.00 93.81 237 SER A O 1
ATOM 1858 N N . GLU A 1 238 ? 16.184 7.117 -23.657 1.00 93.12 238 GLU A N 1
ATOM 1859 C CA . GLU A 1 238 ? 16.862 7.214 -22.364 1.00 93.12 238 GLU A CA 1
ATOM 1860 C C . GLU A 1 238 ? 17.150 8.670 -21.985 1.00 93.12 238 GLU A C 1
ATOM 1862 O O . GLU A 1 238 ? 16.854 9.077 -20.863 1.00 93.12 238 GLU A O 1
ATOM 1867 N N . TRP A 1 239 ? 17.641 9.489 -22.919 1.00 93.75 239 TRP A N 1
ATOM 1868 C CA . TRP A 1 239 ? 17.894 10.906 -22.666 1.00 93.75 239 TRP A CA 1
ATOM 1869 C C . TRP A 1 239 ? 16.612 11.660 -22.296 1.00 93.75 239 TRP A C 1
ATOM 1871 O O . TRP A 1 239 ? 16.613 12.410 -21.315 1.00 93.75 239 TRP A O 1
ATOM 1881 N N . LEU A 1 240 ? 15.514 11.432 -23.029 1.00 94.25 240 LEU A N 1
ATOM 1882 C CA . LEU A 1 240 ? 14.196 11.998 -22.723 1.00 94.25 240 LEU A CA 1
ATOM 1883 C C . LEU A 1 240 ? 13.725 11.557 -21.335 1.00 94.25 240 LEU A C 1
ATOM 1885 O O . LEU A 1 240 ? 13.271 12.382 -20.537 1.00 94.25 240 LEU A O 1
ATOM 1889 N N . LEU A 1 241 ? 13.867 10.271 -21.019 1.00 93.38 241 LEU A N 1
ATOM 1890 C CA . LEU A 1 241 ? 13.450 9.721 -19.736 1.00 93.38 241 LEU A CA 1
ATOM 1891 C C . LEU A 1 241 ? 14.275 10.287 -18.574 1.00 93.38 241 LEU A C 1
ATOM 1893 O O . LEU A 1 241 ? 13.691 10.691 -17.569 1.00 93.38 241 LEU A O 1
ATOM 1897 N N . ALA A 1 242 ? 15.598 10.367 -18.725 1.00 93.12 242 ALA A N 1
ATOM 1898 C CA . ALA A 1 242 ? 16.540 10.771 -17.686 1.00 93.12 242 ALA A CA 1
ATOM 1899 C C . ALA A 1 242 ? 16.605 12.291 -17.465 1.00 93.12 242 ALA A C 1
ATOM 1901 O O . ALA A 1 242 ? 16.761 12.730 -16.328 1.00 93.12 242 ALA A O 1
ATOM 1902 N N . ASN A 1 243 ? 16.475 13.100 -18.520 1.00 93.44 243 ASN A N 1
ATOM 1903 C CA . ASN A 1 243 ? 16.655 14.555 -18.433 1.00 93.44 243 ASN A CA 1
ATOM 1904 C C . ASN A 1 243 ? 15.331 15.320 -18.431 1.00 93.44 243 ASN A C 1
ATOM 1906 O O . ASN A 1 243 ? 15.194 16.278 -17.676 1.00 93.44 243 ASN A O 1
ATOM 1910 N N . VAL A 1 244 ? 14.351 14.912 -19.245 1.00 91.19 244 VAL A N 1
ATOM 1911 C CA . VAL A 1 244 ? 13.072 15.637 -19.378 1.00 91.19 244 VAL A CA 1
ATOM 1912 C C . VAL A 1 244 ? 12.022 15.089 -18.415 1.00 91.19 244 VAL A C 1
ATOM 1914 O O . VAL A 1 244 ? 11.348 15.850 -17.722 1.00 91.19 244 VAL A O 1
ATOM 1917 N N . ASN A 1 245 ? 11.896 13.766 -18.322 1.00 92.88 245 ASN A N 1
ATOM 1918 C CA . ASN A 1 245 ? 10.881 13.132 -17.484 1.00 92.88 245 ASN A CA 1
ATOM 1919 C C . ASN A 1 245 ? 11.278 13.071 -15.994 1.00 92.88 245 ASN A C 1
ATOM 1921 O O . ASN A 1 245 ? 10.415 13.285 -15.144 1.00 92.88 245 ASN A O 1
ATOM 1925 N N . MET A 1 246 ? 12.554 12.865 -15.637 1.00 93.94 246 MET A N 1
ATOM 1926 C CA . MET A 1 246 ? 12.967 12.810 -14.219 1.00 93.94 246 MET A CA 1
ATOM 1927 C C . MET A 1 246 ? 12.630 14.076 -13.408 1.00 93.94 246 MET A C 1
ATOM 1929 O O . MET A 1 246 ? 12.148 13.926 -12.283 1.00 93.94 246 MET A O 1
ATOM 1933 N N . PRO A 1 247 ? 12.829 15.317 -13.905 1.00 93.94 247 PRO A N 1
ATOM 1934 C CA . PRO A 1 247 ? 12.392 16.514 -13.186 1.00 93.94 247 PRO A CA 1
ATOM 1935 C C . PRO A 1 247 ? 10.879 16.541 -12.944 1.00 93.94 247 PRO A C 1
ATOM 1937 O O . PRO A 1 247 ? 10.443 16.854 -11.836 1.00 93.94 247 PRO A O 1
ATOM 1940 N N . ALA A 1 248 ? 10.080 16.151 -13.943 1.00 92.06 248 ALA A N 1
ATOM 1941 C CA . ALA A 1 248 ? 8.628 16.073 -13.815 1.00 92.06 248 ALA A CA 1
ATOM 1942 C C . ALA A 1 248 ? 8.208 15.017 -12.781 1.00 92.06 248 ALA A C 1
ATOM 1944 O O . ALA A 1 248 ? 7.405 15.310 -11.896 1.00 92.06 248 ALA A O 1
ATOM 1945 N N . GLN A 1 249 ? 8.803 13.819 -12.822 1.00 93.31 249 GLN A N 1
ATOM 1946 C CA . GLN A 1 249 ? 8.557 12.771 -11.828 1.00 93.31 249 GLN A CA 1
ATOM 1947 C C . GLN A 1 249 ? 8.933 13.223 -10.416 1.00 93.31 249 GLN A C 1
ATOM 1949 O O . GLN A 1 249 ? 8.171 12.991 -9.482 1.00 93.31 249 GLN A O 1
ATOM 1954 N N . ARG A 1 250 ? 10.066 13.917 -10.248 1.00 93.88 250 ARG A N 1
ATOM 1955 C CA . ARG A 1 250 ? 10.465 14.498 -8.957 1.00 93.88 250 ARG A CA 1
ATOM 1956 C C . ARG A 1 250 ? 9.458 15.537 -8.466 1.00 93.88 250 ARG A C 1
ATOM 1958 O O . ARG A 1 250 ? 9.128 15.524 -7.286 1.00 93.88 250 ARG A O 1
ATOM 1965 N N . GLY A 1 251 ? 8.939 16.389 -9.352 1.00 96.19 251 GLY A N 1
ATOM 1966 C CA . GLY A 1 251 ? 7.890 17.360 -9.026 1.00 96.19 251 GLY A CA 1
ATOM 1967 C C . GLY A 1 251 ? 6.580 16.698 -8.588 1.00 96.19 251 GLY A C 1
ATOM 1968 O O . GLY A 1 251 ? 6.019 17.067 -7.558 1.00 96.19 251 GLY A O 1
ATOM 1969 N N . ILE A 1 252 ? 6.129 15.672 -9.320 1.00 95.81 252 ILE A N 1
ATOM 1970 C CA . ILE A 1 252 ? 4.940 14.881 -8.966 1.00 95.81 252 ILE A CA 1
ATOM 1971 C C . ILE A 1 252 ? 5.144 14.191 -7.618 1.00 95.81 252 ILE A C 1
ATOM 1973 O O . ILE A 1 252 ? 4.299 14.321 -6.737 1.00 95.81 252 ILE A O 1
ATOM 1977 N N . LEU A 1 253 ? 6.269 13.494 -7.435 1.00 96.56 253 LEU A N 1
ATOM 1978 C CA . LEU A 1 253 ? 6.591 12.809 -6.1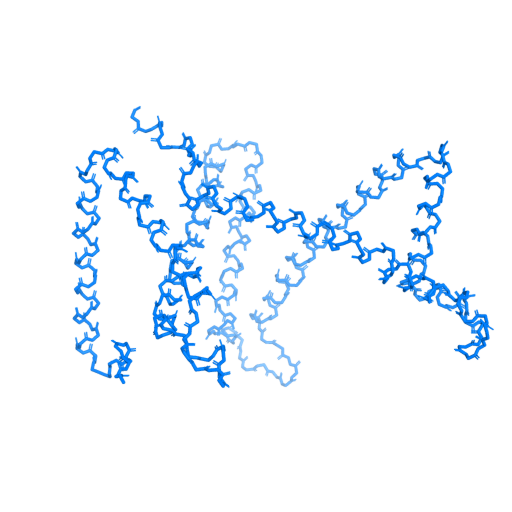84 1.00 96.56 253 LEU A CA 1
ATOM 1979 C C . LEU A 1 253 ? 6.635 13.794 -5.020 1.00 96.56 253 LEU A C 1
ATOM 1981 O O . LEU A 1 253 ? 6.034 13.525 -3.988 1.00 96.56 253 LEU A O 1
ATOM 1985 N N . PHE A 1 254 ? 7.277 14.951 -5.186 1.00 96.75 254 PHE A N 1
ATOM 1986 C CA . PHE A 1 254 ? 7.284 15.995 -4.166 1.00 96.75 254 PHE A CA 1
ATOM 1987 C C . PHE A 1 254 ? 5.861 16.438 -3.807 1.00 96.75 254 PHE A C 1
ATOM 1989 O O . PHE A 1 254 ? 5.514 16.477 -2.630 1.00 96.75 254 PHE A O 1
ATOM 1996 N N . GLY A 1 255 ? 5.008 16.687 -4.805 1.00 96.75 255 GLY A N 1
ATOM 1997 C CA . GLY A 1 255 ? 3.599 17.020 -4.586 1.00 96.75 255 GLY A CA 1
ATOM 1998 C C . GLY A 1 255 ? 2.833 15.927 -3.836 1.00 96.75 255 GLY A C 1
ATOM 1999 O O . GLY A 1 255 ? 2.102 16.226 -2.892 1.00 96.75 255 GLY A O 1
ATOM 2000 N N . VAL A 1 256 ? 3.041 14.658 -4.200 1.00 97.06 256 VAL A N 1
ATOM 2001 C CA . VAL A 1 256 ? 2.445 13.502 -3.514 1.00 97.06 256 VAL A CA 1
ATOM 2002 C C . VAL A 1 256 ? 2.912 13.430 -2.062 1.00 97.06 256 VAL A C 1
ATOM 2004 O O . VAL A 1 256 ? 2.080 13.278 -1.172 1.00 97.06 256 VAL A O 1
ATOM 2007 N N . TRP A 1 257 ? 4.210 13.592 -1.794 1.00 96.69 257 TRP A N 1
ATOM 2008 C CA . TRP A 1 257 ? 4.758 13.547 -0.437 1.00 96.69 257 TRP A CA 1
ATOM 2009 C C . TRP A 1 257 ? 4.284 14.712 0.430 1.00 96.69 257 TRP A C 1
ATOM 2011 O O . TRP A 1 257 ? 3.916 14.498 1.582 1.00 96.69 257 TRP A O 1
ATOM 2021 N N . VAL A 1 258 ? 4.225 15.931 -0.114 1.00 97.19 258 VAL A N 1
ATOM 2022 C CA . VAL A 1 258 ? 3.675 17.096 0.597 1.00 97.19 258 VAL A CA 1
ATOM 2023 C C . VAL A 1 258 ? 2.183 16.904 0.874 1.00 97.19 258 VAL A C 1
ATOM 2025 O O . VAL A 1 258 ? 1.726 17.178 1.983 1.00 97.19 258 VAL A O 1
ATOM 2028 N N . GLY A 1 259 ? 1.423 16.379 -0.091 1.00 95.62 259 GLY A N 1
ATOM 2029 C CA . GLY A 1 259 ? 0.009 16.047 0.092 1.00 95.62 259 GLY A CA 1
ATOM 2030 C C . GLY A 1 259 ? -0.211 14.966 1.155 1.00 95.62 259 GLY A C 1
ATOM 2031 O O . GLY A 1 259 ? -1.074 15.118 2.021 1.00 95.62 259 GLY A O 1
ATOM 2032 N N . ALA A 1 260 ? 0.604 13.910 1.139 1.00 95.00 260 ALA A N 1
ATOM 2033 C CA . ALA A 1 260 ? 0.582 12.849 2.139 1.00 95.00 260 ALA A CA 1
ATOM 2034 C C . ALA A 1 260 ? 0.948 13.377 3.533 1.00 95.00 260 ALA A C 1
ATOM 2036 O O . ALA A 1 260 ? 0.260 13.054 4.497 1.00 95.00 260 ALA A O 1
ATOM 2037 N N . LEU A 1 261 ? 1.964 14.243 3.644 1.00 94.06 261 LEU A N 1
ATOM 2038 C CA . LEU A 1 261 ? 2.325 14.911 4.896 1.00 94.06 261 LEU A CA 1
ATOM 2039 C C . LEU A 1 261 ? 1.173 15.783 5.407 1.00 94.06 261 LEU A C 1
ATOM 2041 O O . LEU A 1 261 ? 0.827 15.707 6.581 1.00 94.06 261 LEU A O 1
ATOM 2045 N N . ALA A 1 262 ? 0.539 16.573 4.539 1.00 94.31 262 ALA A N 1
ATOM 2046 C CA . ALA A 1 262 ? -0.602 17.403 4.914 1.00 94.31 262 ALA A CA 1
ATOM 2047 C C . ALA A 1 262 ? -1.783 16.559 5.427 1.00 94.31 262 ALA A C 1
ATOM 2049 O O . ALA A 1 262 ? -2.392 16.905 6.441 1.00 94.31 262 ALA A O 1
ATOM 2050 N N . MET A 1 263 ? -2.091 15.436 4.770 1.00 93.75 263 MET A N 1
ATOM 2051 C CA . MET A 1 263 ? -3.120 14.496 5.227 1.00 93.75 263 MET A CA 1
ATOM 2052 C C . MET A 1 263 ? -2.729 13.834 6.556 1.00 93.75 263 MET A C 1
ATOM 2054 O O . MET A 1 263 ? -3.539 13.795 7.480 1.00 93.75 263 MET A O 1
ATOM 2058 N N . ALA A 1 264 ? -1.478 13.390 6.695 1.00 90.38 264 ALA A N 1
ATOM 2059 C CA . ALA A 1 264 ? -0.968 12.801 7.928 1.00 90.38 264 ALA A CA 1
ATOM 2060 C C . ALA A 1 264 ? -1.032 13.788 9.102 1.00 90.38 264 ALA A C 1
ATOM 2062 O O . ALA A 1 264 ? -1.506 13.414 10.168 1.00 90.38 264 ALA A O 1
ATOM 2063 N N . LEU A 1 265 ? -0.648 15.057 8.909 1.00 91.19 265 LEU A N 1
ATOM 2064 C CA . LEU A 1 265 ? -0.766 16.110 9.925 1.00 91.19 265 LEU A CA 1
ATOM 2065 C C . LEU A 1 265 ? -2.228 16.380 10.299 1.00 91.19 265 LEU A C 1
ATOM 2067 O O . LEU A 1 265 ? -2.543 16.518 11.478 1.00 91.19 265 LEU A O 1
ATOM 2071 N N . ARG A 1 266 ? -3.138 16.427 9.315 1.00 88.94 266 ARG A N 1
ATOM 2072 C CA . ARG A 1 266 ? -4.579 16.604 9.562 1.00 88.94 266 ARG A CA 1
ATOM 2073 C C . ARG A 1 266 ? -5.161 15.474 10.410 1.00 88.94 266 ARG A C 1
ATOM 2075 O O . ARG A 1 266 ? -5.950 15.752 11.313 1.00 88.94 266 ARG A O 1
ATOM 2082 N N . ILE A 1 267 ? -4.767 14.231 10.134 1.00 87.75 267 ILE A N 1
ATOM 2083 C CA . ILE A 1 267 ? -5.179 13.052 10.906 1.00 87.75 267 ILE A CA 1
ATOM 2084 C C . ILE A 1 267 ? -4.517 13.063 12.290 1.00 87.75 267 ILE A C 1
ATOM 2086 O O . ILE A 1 267 ? -5.202 12.885 13.294 1.00 87.75 267 ILE A O 1
ATOM 2090 N N . TRP A 1 268 ? -3.211 13.330 12.363 1.00 88.38 268 TRP A N 1
ATOM 2091 C CA . TRP A 1 268 ? -2.430 13.318 13.604 1.00 88.38 268 TRP A CA 1
ATOM 2092 C C . TRP A 1 268 ? -2.893 14.378 14.607 1.00 88.38 268 TRP A C 1
ATOM 2094 O O . TRP A 1 268 ? -3.041 14.088 15.792 1.00 88.38 268 TRP A O 1
ATOM 2104 N N . LEU A 1 269 ? -3.202 15.585 14.126 1.00 88.44 269 LEU A N 1
ATOM 2105 C CA . LEU A 1 269 ? -3.778 16.668 14.926 1.00 88.44 269 LEU A CA 1
ATOM 2106 C C . LEU A 1 269 ? -5.299 16.527 15.117 1.00 88.44 269 LEU A C 1
ATOM 2108 O O . LEU A 1 269 ? -5.927 17.406 15.704 1.00 88.44 269 LEU A O 1
ATOM 2112 N N . SER A 1 270 ? -5.907 15.448 14.606 1.00 82.81 270 SER A N 1
ATOM 2113 C CA . SER A 1 270 ? -7.351 15.197 14.650 1.00 82.81 270 SER A CA 1
ATOM 2114 C C . SER A 1 270 ? -8.198 16.380 14.142 1.00 82.81 270 SER A C 1
ATOM 2116 O O . SER A 1 270 ? -9.303 16.637 14.629 1.00 82.81 270 SER A O 1
ATOM 2118 N N . LEU A 1 271 ? -7.692 17.108 13.144 1.00 82.88 271 LEU A N 1
ATOM 2119 C CA . LEU A 1 271 ? -8.409 18.211 12.497 1.00 82.88 271 LEU A CA 1
ATOM 2120 C C . LEU A 1 271 ? -9.511 17.692 11.571 1.00 82.88 271 LEU A C 1
ATOM 2122 O O . LEU A 1 271 ? -10.500 18.383 11.317 1.00 82.88 271 LEU A O 1
ATOM 2126 N N . GLU A 1 272 ? -9.373 16.455 11.094 1.00 77.31 272 GLU A N 1
ATOM 2127 C CA . GLU A 1 272 ? -10.441 15.766 10.386 1.00 77.31 272 GLU A CA 1
ATOM 2128 C C . GLU A 1 272 ? -11.518 15.348 11.385 1.00 77.31 272 GLU A C 1
ATOM 2130 O O . GLU A 1 272 ? -11.439 14.309 12.040 1.00 77.31 272 GLU A O 1
ATOM 2135 N N . ARG A 1 273 ? -12.564 16.170 11.504 1.00 60.47 273 ARG A N 1
ATOM 2136 C CA . ARG A 1 273 ? -13.805 15.750 12.155 1.00 60.47 273 ARG A CA 1
ATOM 2137 C C . ARG A 1 273 ? -14.396 14.621 11.321 1.00 60.47 273 ARG A C 1
ATOM 2139 O O . ARG A 1 273 ? -15.116 14.872 10.356 1.00 60.47 273 ARG A O 1
ATOM 2146 N N . SER A 1 274 ? -14.076 13.377 11.663 1.00 53.28 274 SER A N 1
ATOM 2147 C CA . SER A 1 274 ? -14.720 12.233 11.035 1.00 53.28 274 SER A CA 1
ATOM 2148 C C . SER A 1 274 ? -16.230 12.367 11.295 1.00 53.28 274 SER A C 1
ATOM 2150 O O . SER A 1 274 ? -16.698 12.411 12.436 1.00 53.28 274 SER A O 1
ATOM 2152 N N . GLY A 1 275 ? -17.012 12.509 10.222 1.00 48.28 275 GLY A N 1
ATOM 2153 C CA . GLY A 1 275 ? -18.468 12.684 10.302 1.00 48.28 275 GLY A CA 1
ATOM 2154 C C . GLY A 1 275 ? -19.199 11.491 10.934 1.00 48.28 275 GLY A C 1
ATOM 2155 O O . GLY A 1 275 ? -20.404 11.559 11.163 1.00 48.28 275 GLY A O 1
ATOM 2156 N N . TYR A 1 276 ? -18.480 10.406 11.237 1.00 47.31 276 TYR A N 1
ATOM 2157 C CA . TYR A 1 276 ? -19.006 9.197 11.860 1.00 47.31 276 TYR A CA 1
ATOM 2158 C C . TYR A 1 276 ? -19.222 9.321 13.370 1.00 47.31 276 TYR A C 1
ATOM 2160 O O . TYR A 1 276 ? -20.090 8.637 13.904 1.00 47.31 276 TYR A O 1
ATOM 2168 N N . PHE A 1 277 ? -18.511 10.211 14.068 1.00 47.94 277 PHE A N 1
ATOM 2169 C CA . PHE A 1 277 ? -18.640 10.318 15.528 1.00 47.94 277 PHE A CA 1
ATOM 2170 C C . PHE A 1 277 ? -19.806 11.206 15.999 1.00 47.94 277 PHE A C 1
ATOM 2172 O O . PHE A 1 277 ? -20.073 11.269 17.195 1.00 47.94 277 PHE A O 1
ATOM 2179 N N . GLY A 1 278 ? -20.512 11.872 15.076 1.00 43.75 278 GLY A N 1
ATOM 2180 C CA . GLY A 1 278 ? -21.662 12.739 15.375 1.00 43.75 278 GLY A CA 1
ATOM 2181 C C . GLY A 1 278 ? -23.041 12.137 15.077 1.00 43.75 278 GLY A C 1
ATOM 2182 O O . GLY A 1 278 ? -24.035 12.824 15.276 1.00 43.75 278 GLY A O 1
ATOM 2183 N N . ARG A 1 279 ? -23.126 10.895 14.573 1.00 43.03 279 ARG A N 1
ATOM 2184 C CA . ARG A 1 279 ? -24.397 10.233 14.193 1.00 43.03 279 ARG A CA 1
ATOM 2185 C C . ARG A 1 279 ? -24.668 8.920 14.932 1.00 43.03 279 ARG A C 1
ATOM 2187 O O . ARG A 1 279 ? -25.337 8.036 14.407 1.00 43.03 279 ARG A O 1
ATOM 2194 N N . GLN A 1 280 ? -24.136 8.777 16.137 1.00 39.81 280 GLN A N 1
ATOM 2195 C CA . GLN A 1 280 ? -24.578 7.730 17.058 1.00 39.81 280 GLN A CA 1
ATOM 2196 C C . GLN A 1 280 ? -24.983 8.356 18.385 1.00 39.81 280 GLN A C 1
ATOM 2198 O O . GLN A 1 280 ? -24.358 8.096 19.405 1.00 39.81 280 GLN A O 1
ATOM 2203 N N . PHE A 1 281 ? -25.997 9.215 18.308 1.00 43.19 281 PHE A N 1
ATOM 2204 C CA . PHE A 1 281 ? -27.063 9.363 19.293 1.00 43.19 281 PHE A CA 1
ATOM 2205 C C . PHE A 1 281 ? -28.335 9.679 18.509 1.00 43.19 281 PHE A C 1
ATOM 2207 O O . PHE A 1 281 ? -28.240 10.533 17.594 1.00 43.19 281 PHE A O 1
#